Protein AF-A0A7J7JFK7-F1 (afdb_monomer)

Radius of gyration: 20.48 Å; Cα contacts (8 Å, |Δi|>4): 237; chains: 1; bounding box: 55×41×54 Å

Foldseek 3Di:
DQDLADPVLVVCCVVQLLVQLVVLLVVQDDDPCPVVDDDDDPPDDPADPLNVVLVVVLVVLLVCLLVVQLVCQQQPDPPHPNDDPVCLVPLVCCVPCVPNQPPHDSCRSLAQASSLLSSLLNSLLSLLVSLLVSDDQDACVVVPSVSRVSSVVSSVVSVVVSVVLAPPPVNCVVRVHHHDDPVSVVSSCLSRVCSSLSSNVSSVCCCCPVVVHPDPCPVVSVVVVVVSVVCCVVPPD

Secondary structure (DSSP, 8-state):
---S--HHHHHHIIIIITHHHHHHHTTPPPPTTGGGSPPPPTTS-SS-HHHHHHHHHHHHHHHHHHHHHHHHHHHT-TTS----HHHHHTGGGTTT-TTTTTT--GGGGG-HHHHHHHHHHHHHHHHHHHHHTT-SSS-TTTS-GGG-HHHHHHHHHHHHHHHHHHH-HHHHHHHT--PPPHHHHHHHHHHHTHHHHHHHHHHHHIIIIIS----TTHHHHHHHHHHHHHHHHHS--

Sequence (237 aa):
MPEALIPVQLLWVNLVTDGLPATALSFNPPDLDIMDKQPRDPKEGLITGWLFFRYMAIGIYVGAATVGAAAWWFMSAPDGPHLNYYQLTHHMQCLGEPENFAGVSCEVFQAPEPMTMALSVLVVIEMLNALNSLSENQSLLSMPPWVNPWLVGAVALSMALHFMILHVPFLSTVFQITPLTLEHWVAVLKISLPVIILDESLKFIARNYTEGRNSSGGAAVVAMWAVYIGLLYYFPL

Mean predicted aligned error: 5.97 Å

pLDDT: mean 88.91, std 7.45, range [57.12, 97.38]

Nearest PDB structures (foldseek):
  5zmw-assembly1_A  TM=9.870E-01  e=5.062E-20  Oryctolagus cuniculus
  5zmv-assembly1_A  TM=9.710E-01  e=6.352E-20  Oryctolagus cuniculus
  8owl-assembly1_A  TM=9.647E-01  e=3.409E-19  Oryctolagus cuniculus
  5ncq-assembly1_A  TM=9.793E-01  e=1.596E-18  Oryctolagus cuniculus
  4nab-assembly1_A  TM=9.659E-01  e=1.829E-18  Oryctolagus cuniculus

Solvent-accessible surface area (backbone atoms only — not comparable to full-atom values): 13330 Å² total; per-residue (Å²): 96,67,81,36,74,54,72,71,50,53,52,45,40,64,59,52,45,48,36,41,32,58,59,26,56,76,66,52,76,80,64,94,61,57,87,80,51,77,84,82,60,92,84,60,64,95,68,46,78,67,56,49,52,53,54,49,55,52,48,53,48,52,55,50,44,20,49,46,40,19,50,39,35,43,40,65,34,92,91,36,83,53,46,52,72,68,52,48,57,48,51,91,42,44,89,80,41,59,79,80,39,67,94,60,67,72,68,64,74,73,47,33,56,31,29,32,39,10,50,50,24,48,53,52,32,51,51,50,46,51,58,54,64,73,36,86,67,61,47,61,88,81,56,48,69,76,79,29,58,56,33,49,51,25,42,53,47,31,51,52,50,53,53,46,40,38,70,37,69,74,44,11,63,75,60,51,35,48,68,78,52,72,70,57,48,52,38,35,48,64,65,25,54,53,56,56,57,52,50,49,45,50,29,50,48,43,42,40,72,73,66,66,42,90,67,88,54,62,64,58,50,53,48,53,53,50,52,52,53,48,50,44,71,80,49,69,117

Organism: Bugula neritina (NCBI:txid10212)

InterPro domains:
  IPR006068 Cation-transporting P-type ATPase, C-terminal [PF00689] (2-205)
  IPR023298 P-type ATPase, transmembrane domain superfamily [SSF81665] (2-210)

Structure (mmCIF, N/CA/C/O backbone):
data_AF-A0A7J7JFK7-F1
#
_entry.id   AF-A0A7J7JFK7-F1
#
loop_
_atom_site.group_PDB
_atom_site.id
_atom_site.type_symbol
_atom_site.label_atom_id
_atom_site.label_alt_id
_atom_site.label_comp_id
_atom_site.label_asym_id
_atom_site.label_entity_id
_atom_site.label_seq_id
_atom_site.pdbx_PDB_ins_code
_atom_site.Cartn_x
_atom_site.Cartn_y
_atom_site.Cartn_z
_atom_site.occupancy
_atom_site.B_iso_or_equiv
_atom_site.auth_seq_id
_atom_site.auth_comp_id
_atom_site.auth_asym_id
_atom_site.auth_atom_id
_atom_site.pdbx_PDB_model_num
ATOM 1 N N . MET A 1 1 ? 17.911 5.776 -5.446 1.00 83.44 1 MET A N 1
ATOM 2 C CA . MET A 1 1 ? 17.144 4.787 -6.231 1.00 83.44 1 MET A CA 1
ATOM 3 C C . MET A 1 1 ? 16.257 5.553 -7.196 1.00 83.44 1 MET A C 1
ATOM 5 O O . MET A 1 1 ? 15.948 6.696 -6.861 1.00 83.44 1 MET A O 1
ATOM 9 N N . PRO A 1 2 ? 15.905 4.977 -8.357 1.00 88.44 2 PRO A N 1
ATOM 10 C CA . PRO A 1 2 ? 14.922 5.566 -9.263 1.00 88.44 2 PRO A CA 1
ATOM 11 C C . PRO A 1 2 ? 13.623 5.908 -8.526 1.00 88.44 2 PRO A C 1
ATOM 13 O O . PRO A 1 2 ? 13.295 5.277 -7.516 1.00 88.44 2 PRO A O 1
ATOM 16 N N . GLU A 1 3 ? 12.914 6.927 -9.001 1.00 89.56 3 GLU A N 1
ATOM 17 C CA . GLU A 1 3 ? 11.656 7.367 -8.397 1.00 89.56 3 GLU A CA 1
ATOM 18 C C . GLU A 1 3 ? 10.623 6.233 -8.448 1.00 89.56 3 GLU A C 1
ATOM 20 O O . GLU A 1 3 ? 10.335 5.688 -9.509 1.00 89.56 3 GLU A O 1
ATOM 25 N N . ALA A 1 4 ? 10.080 5.853 -7.288 1.00 89.75 4 ALA A N 1
ATOM 26 C CA . ALA A 1 4 ? 9.102 4.769 -7.208 1.00 89.75 4 ALA A CA 1
ATOM 27 C C . ALA A 1 4 ? 7.683 5.233 -7.571 1.00 89.75 4 ALA A C 1
ATOM 29 O O . ALA A 1 4 ? 6.886 4.441 -8.056 1.00 89.75 4 ALA A O 1
ATOM 30 N N . LEU A 1 5 ? 7.352 6.501 -7.313 1.00 92.25 5 LEU A N 1
ATOM 31 C CA . LEU A 1 5 ? 6.022 7.069 -7.528 1.00 92.25 5 LEU A CA 1
ATOM 32 C C . LEU A 1 5 ? 6.154 8.500 -8.039 1.00 92.25 5 LEU A C 1
ATOM 34 O O . LEU A 1 5 ? 6.894 9.295 -7.458 1.00 92.25 5 LEU A O 1
ATOM 38 N N . ILE A 1 6 ? 5.388 8.844 -9.073 1.00 93.75 6 ILE A N 1
ATOM 39 C CA . ILE A 1 6 ? 5.334 10.216 -9.597 1.00 93.75 6 ILE A CA 1
ATOM 40 C C . ILE A 1 6 ? 4.183 11.015 -8.957 1.00 93.75 6 ILE A C 1
ATOM 42 O O . ILE A 1 6 ? 3.171 10.436 -8.546 1.00 93.75 6 ILE A O 1
ATOM 46 N N . PRO A 1 7 ? 4.255 12.361 -8.921 1.00 95.19 7 PRO A N 1
ATOM 47 C CA . PRO A 1 7 ? 3.230 13.192 -8.280 1.00 95.19 7 PRO A CA 1
ATOM 48 C C . PRO A 1 7 ? 1.806 12.977 -8.811 1.00 95.19 7 PRO A C 1
ATOM 50 O O . PRO A 1 7 ? 0.844 13.031 -8.048 1.00 95.19 7 PRO A O 1
ATOM 53 N N . VAL A 1 8 ? 1.660 12.705 -10.112 1.00 93.94 8 VAL A N 1
ATOM 54 C CA . VAL A 1 8 ? 0.352 12.472 -10.750 1.00 93.94 8 VAL A CA 1
ATOM 55 C C . VAL A 1 8 ? -0.311 11.200 -10.210 1.00 93.94 8 VAL A C 1
ATOM 57 O O . VAL A 1 8 ? -1.517 11.195 -9.968 1.00 93.94 8 VAL A O 1
ATOM 60 N N . GLN A 1 9 ? 0.472 10.148 -9.95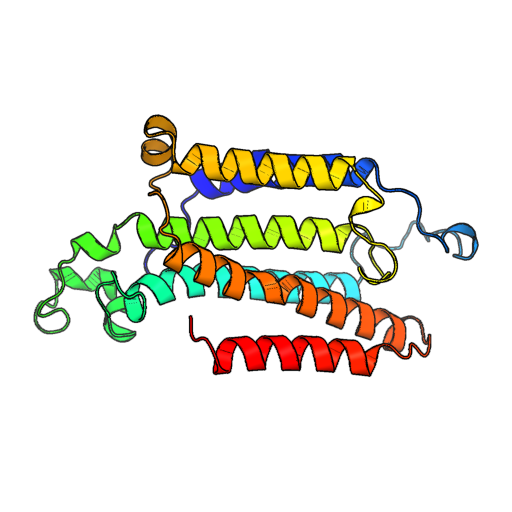5 1.00 94.44 9 GLN A N 1
ATOM 61 C CA . GLN A 1 9 ? -0.021 8.905 -9.358 1.00 94.44 9 GLN A CA 1
ATOM 62 C C . GLN A 1 9 ? -0.485 9.140 -7.913 1.00 94.44 9 GLN A C 1
ATOM 64 O O . GLN A 1 9 ? -1.586 8.736 -7.549 1.00 94.44 9 GLN A O 1
ATOM 69 N N . LEU A 1 10 ? 0.304 9.862 -7.110 1.00 94.62 10 LEU A N 1
ATOM 70 C CA . LEU A 1 10 ? -0.053 10.191 -5.724 1.00 94.62 10 LEU A CA 1
ATOM 71 C C . LEU A 1 10 ? -1.310 11.064 -5.624 1.00 94.62 10 LEU A C 1
ATOM 73 O O . LEU A 1 10 ? -2.124 10.873 -4.723 1.00 94.62 10 LEU A O 1
ATOM 77 N N . LEU A 1 11 ? -1.491 12.013 -6.547 1.00 95.12 11 LEU A N 1
ATOM 78 C CA . LEU A 1 11 ? -2.700 12.837 -6.599 1.00 95.12 11 LEU A CA 1
ATOM 79 C C . LEU A 1 11 ? -3.940 11.975 -6.849 1.00 95.12 11 LEU A C 1
ATOM 81 O O . LEU A 1 11 ? -4.960 12.168 -6.191 1.00 95.12 11 LEU A O 1
ATOM 85 N N . TRP A 1 12 ? -3.846 11.014 -7.769 1.00 95.06 12 TRP A N 1
ATOM 86 C CA . TRP A 1 12 ? -4.938 10.086 -8.047 1.00 95.06 12 TRP A CA 1
ATOM 87 C C . TRP A 1 12 ? -5.263 9.189 -6.851 1.00 95.06 12 TRP A C 1
ATOM 89 O O . TRP A 1 12 ? -6.436 9.046 -6.511 1.00 95.06 12 TRP A O 1
ATOM 99 N N . VAL A 1 13 ? -4.241 8.639 -6.185 1.00 94.81 13 VAL A N 1
ATOM 100 C CA . VAL A 1 13 ? -4.424 7.792 -4.996 1.00 94.81 13 VAL A CA 1
ATOM 101 C C . VAL A 1 13 ? -5.155 8.559 -3.895 1.00 94.81 13 VAL A C 1
ATOM 103 O O . VAL A 1 13 ? -6.236 8.147 -3.484 1.00 94.81 13 VAL A O 1
ATOM 106 N N . ASN A 1 14 ? -4.643 9.730 -3.513 1.00 95.12 14 ASN A N 1
ATOM 107 C CA . ASN A 1 14 ? -5.212 10.519 -2.419 1.00 95.12 14 ASN A CA 1
ATOM 108 C C . ASN A 1 14 ? -6.620 11.059 -2.724 1.00 95.12 14 ASN A C 1
ATOM 110 O O . ASN A 1 14 ? -7.427 11.235 -1.814 1.00 95.12 14 ASN A O 1
ATOM 114 N N . LEU A 1 15 ? -6.913 11.382 -3.990 1.00 93.81 15 LEU A N 1
ATOM 115 C CA . LEU A 1 15 ? -8.192 11.989 -4.365 1.00 93.81 15 LEU A CA 1
ATOM 116 C C . LEU A 1 15 ? -9.276 10.948 -4.650 1.00 93.81 15 LEU A C 1
ATOM 118 O O . LEU A 1 15 ? -10.421 11.122 -4.238 1.00 93.81 15 LEU A O 1
ATOM 122 N N . VAL A 1 16 ? -8.935 9.903 -5.403 1.00 93.94 16 VAL A N 1
ATOM 123 C CA . VAL A 1 16 ? -9.910 8.955 -5.950 1.00 93.94 16 VAL A CA 1
ATOM 124 C C . VAL A 1 16 ? -9.854 7.646 -5.185 1.00 93.94 16 VAL A C 1
ATOM 126 O O . VAL A 1 16 ? -10.860 7.241 -4.602 1.00 93.94 16 VAL A O 1
ATOM 129 N N . THR A 1 17 ? -8.691 6.995 -5.169 1.00 93.69 17 THR A N 1
ATOM 130 C CA . THR A 1 17 ? -8.561 5.645 -4.614 1.00 93.69 17 THR A CA 1
ATOM 131 C C . THR A 1 17 ? -8.875 5.613 -3.121 1.00 93.69 17 THR A C 1
ATOM 133 O O . THR A 1 17 ? -9.678 4.778 -2.708 1.00 93.69 17 THR A O 1
ATOM 136 N N . ASP A 1 18 ? -8.332 6.553 -2.345 1.00 94.31 18 ASP A N 1
ATOM 137 C CA . ASP A 1 18 ? -8.522 6.634 -0.889 1.00 94.31 18 ASP A CA 1
ATOM 138 C C . ASP A 1 18 ? -9.751 7.463 -0.508 1.00 94.31 18 ASP A C 1
ATOM 140 O O . ASP A 1 18 ? -10.371 7.241 0.536 1.00 94.31 18 ASP A O 1
ATOM 144 N N . GLY A 1 19 ? -10.164 8.382 -1.387 1.00 94.75 19 GLY A N 1
ATOM 145 C CA . GLY A 1 19 ? -11.360 9.197 -1.193 1.00 94.75 19 GLY A CA 1
ATOM 146 C C . GLY A 1 19 ? -12.626 8.346 -1.063 1.00 94.75 19 GLY A C 1
ATOM 147 O O . GLY A 1 19 ? -13.459 8.596 -0.188 1.00 94.75 19 GLY A O 1
ATOM 148 N N . LEU A 1 20 ? -12.761 7.296 -1.881 1.00 94.88 20 LEU A N 1
ATOM 149 C CA . LEU A 1 20 ? -13.934 6.419 -1.844 1.00 94.88 20 LEU A CA 1
ATOM 150 C C . LEU A 1 20 ? -14.045 5.652 -0.506 1.00 94.88 20 LEU A C 1
ATOM 152 O O . LEU A 1 20 ? -15.070 5.820 0.163 1.00 94.88 20 LEU A O 1
ATOM 156 N N . PRO A 1 21 ? -13.041 4.886 -0.029 1.00 93.62 21 PRO A N 1
ATOM 157 C CA . PRO A 1 21 ? -13.111 4.246 1.284 1.00 93.62 21 PRO A CA 1
ATOM 158 C C . PRO A 1 21 ? -13.250 5.243 2.437 1.00 93.62 21 PRO A C 1
ATOM 160 O O . PRO A 1 21 ? -14.024 4.984 3.356 1.00 93.62 21 PRO A O 1
ATOM 163 N N . ALA A 1 22 ? -12.587 6.405 2.380 1.00 94.38 22 ALA A N 1
ATOM 164 C CA . ALA A 1 22 ? -12.706 7.429 3.419 1.00 94.38 22 ALA A CA 1
ATOM 165 C C . ALA A 1 22 ? -14.149 7.937 3.572 1.00 94.38 22 ALA A C 1
ATOM 167 O O . ALA A 1 22 ? -14.655 8.064 4.689 1.00 94.38 22 ALA A O 1
ATOM 168 N N .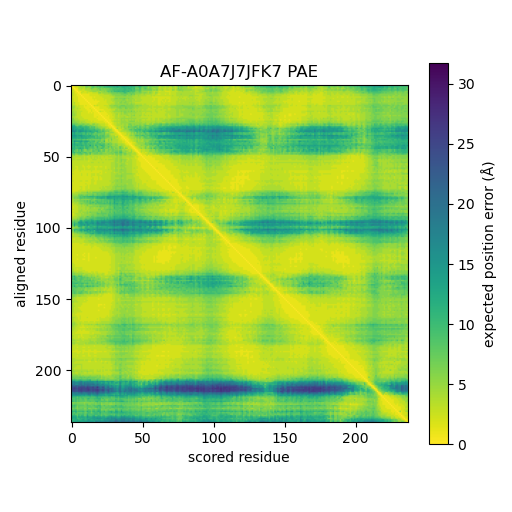 THR A 1 23 ? -14.853 8.165 2.459 1.00 94.81 23 THR A N 1
ATOM 169 C CA . THR A 1 23 ? -16.283 8.509 2.509 1.00 94.81 23 THR A CA 1
ATOM 170 C C . THR A 1 23 ? -17.136 7.350 3.014 1.00 94.81 23 THR A C 1
ATOM 172 O O . THR A 1 23 ? -18.078 7.574 3.770 1.00 94.81 23 THR A O 1
ATOM 175 N N . ALA A 1 24 ? -16.795 6.107 2.677 1.00 94.06 24 ALA A N 1
ATOM 176 C CA . ALA A 1 24 ? -17.528 4.935 3.139 1.00 94.06 24 ALA A CA 1
ATOM 177 C C . ALA A 1 24 ? -17.382 4.671 4.650 1.00 94.06 24 ALA A C 1
ATOM 179 O O . ALA A 1 24 ? -18.344 4.227 5.280 1.00 94.06 24 ALA A O 1
ATOM 180 N N . LEU A 1 25 ? -16.228 5.000 5.246 1.00 92.06 25 LEU A N 1
ATOM 181 C CA . LEU A 1 25 ? -15.994 4.918 6.695 1.00 92.06 25 LEU A CA 1
ATOM 182 C C . LEU A 1 25 ? -16.932 5.835 7.493 1.00 92.06 25 LEU A C 1
ATOM 184 O O . LEU A 1 25 ? -17.248 5.534 8.642 1.00 92.06 25 LEU A O 1
ATOM 188 N N . SER A 1 26 ? -17.451 6.906 6.882 1.00 91.56 26 SER A N 1
ATOM 189 C CA . SER A 1 26 ? -18.459 7.763 7.522 1.00 91.56 26 SER A CA 1
ATOM 190 C C . SER A 1 26 ? -19.796 7.049 7.784 1.00 91.56 26 SER A C 1
ATOM 192 O O . SER A 1 26 ? -20.577 7.504 8.617 1.00 91.56 26 SER A O 1
ATOM 194 N N . PHE A 1 27 ? -20.041 5.914 7.117 1.00 92.31 27 PHE A N 1
ATOM 195 C CA . PHE A 1 27 ? -21.223 5.066 7.293 1.00 92.31 27 PHE A CA 1
ATOM 196 C C . PHE A 1 27 ? -20.957 3.839 8.184 1.00 92.31 27 PHE A C 1
ATOM 198 O O . PHE A 1 27 ? -21.753 2.897 8.185 1.00 92.31 27 PHE A O 1
ATOM 205 N N . ASN A 1 28 ? -19.846 3.820 8.931 1.00 88.62 28 ASN A N 1
ATOM 206 C CA . ASN A 1 28 ? -19.555 2.743 9.874 1.00 88.62 28 ASN A CA 1
ATOM 207 C C . ASN A 1 28 ? -20.611 2.686 10.991 1.00 88.62 28 ASN A C 1
ATOM 209 O O . ASN A 1 28 ? -21.022 3.729 11.511 1.00 88.62 28 ASN A O 1
ATOM 213 N N . PRO A 1 29 ? -21.039 1.479 11.402 1.00 86.12 29 PRO A N 1
ATOM 214 C CA . PRO A 1 29 ? -21.868 1.340 12.587 1.00 86.12 29 PRO A CA 1
ATOM 215 C C . PRO A 1 29 ? -21.080 1.729 13.847 1.00 86.12 29 PRO A C 1
ATOM 217 O O . PRO A 1 29 ? -19.850 1.657 13.856 1.00 86.12 29 PRO A O 1
ATOM 220 N N . PRO A 1 30 ? -21.775 2.139 14.919 1.00 81.00 30 PRO A N 1
ATOM 221 C CA . PRO A 1 30 ? -21.128 2.472 16.179 1.00 81.00 30 PRO A CA 1
ATOM 222 C C . PRO A 1 30 ? -20.446 1.244 16.798 1.00 81.00 30 PRO A C 1
ATOM 224 O O . PRO A 1 30 ? -20.934 0.119 16.665 1.00 81.00 30 PRO A O 1
ATOM 227 N N . ASP A 1 31 ? -19.351 1.475 17.525 1.00 76.12 31 ASP A N 1
ATOM 228 C CA . ASP A 1 31 ? -18.681 0.429 18.299 1.00 76.12 31 ASP A CA 1
ATOM 229 C C . ASP A 1 31 ? -19.638 -0.191 19.335 1.00 76.12 31 ASP A C 1
ATOM 231 O O . ASP A 1 31 ? -20.422 0.503 19.988 1.00 76.12 31 ASP A O 1
ATOM 235 N N . LEU A 1 32 ? -19.529 -1.508 19.531 1.00 73.56 32 LEU A N 1
ATOM 236 C CA . LEU A 1 32 ? -20.390 -2.281 20.440 1.00 73.56 32 LEU A CA 1
ATOM 237 C C . LEU A 1 32 ? -20.325 -1.806 21.901 1.00 73.56 32 LEU A C 1
ATOM 239 O O . LEU A 1 32 ? -21.290 -1.969 22.640 1.00 73.56 32 LEU A O 1
ATOM 243 N N . ASP A 1 33 ? -19.193 -1.238 22.314 1.00 76.12 33 ASP A N 1
ATOM 244 C CA . ASP A 1 33 ? -18.908 -0.800 23.682 1.00 76.12 33 ASP A CA 1
ATOM 245 C C . ASP A 1 33 ? -18.958 0.728 23.845 1.00 76.12 33 ASP A C 1
ATOM 247 O O . ASP A 1 33 ? -18.449 1.269 24.826 1.00 76.12 33 ASP A O 1
ATOM 251 N N . ILE A 1 34 ? -19.573 1.451 22.898 1.00 79.50 34 ILE A N 1
ATOM 252 C CA . ILE A 1 34 ? -19.582 2.921 22.915 1.00 79.50 34 ILE A CA 1
ATOM 253 C C . ILE A 1 34 ? -20.325 3.503 24.124 1.00 79.50 34 ILE A C 1
ATOM 255 O O . ILE A 1 34 ? -19.916 4.531 24.657 1.00 79.50 34 ILE A O 1
ATOM 259 N N . MET A 1 35 ? -21.388 2.834 24.583 1.00 85.12 35 MET A N 1
ATOM 260 C CA . MET A 1 35 ? -22.211 3.293 25.710 1.00 85.12 35 MET A CA 1
ATOM 261 C C . MET A 1 35 ? -21.576 3.012 27.078 1.00 85.12 35 MET A C 1
ATOM 263 O O . MET A 1 35 ? -21.980 3.622 28.065 1.00 85.12 35 MET A O 1
ATOM 267 N N . ASP A 1 36 ? -20.580 2.123 27.135 1.00 82.44 36 ASP A N 1
ATOM 268 C CA . ASP A 1 36 ? -19.843 1.792 28.361 1.00 82.44 36 ASP A CA 1
ATOM 269 C C . ASP A 1 36 ? -18.630 2.718 28.574 1.00 82.44 36 ASP A C 1
ATOM 271 O O . ASP A 1 36 ? -18.024 2.734 29.650 1.00 82.44 36 ASP A O 1
ATOM 275 N N . LYS A 1 37 ? -18.262 3.503 27.552 1.00 77.62 37 LYS A N 1
ATOM 276 C CA . LYS A 1 37 ? -17.149 4.457 27.592 1.00 77.62 37 LYS A CA 1
ATOM 277 C C . LYS A 1 37 ? -17.596 5.782 28.211 1.00 77.62 37 LYS A C 1
ATOM 279 O O . LYS A 1 37 ? -18.708 6.260 27.995 1.00 77.62 37 LYS A O 1
ATOM 284 N N . GLN A 1 38 ? -16.708 6.403 28.985 1.00 85.38 38 GLN A N 1
ATOM 285 C CA . GLN A 1 38 ? -16.958 7.738 29.531 1.00 85.38 38 GLN A CA 1
ATOM 286 C C . GLN A 1 38 ? -16.984 8.790 28.404 1.00 85.38 38 GLN A C 1
ATOM 288 O O . GLN A 1 38 ? -16.305 8.608 27.391 1.00 85.38 38 GLN A O 1
ATOM 293 N N . PRO A 1 39 ? -17.735 9.899 28.562 1.00 86.69 39 PRO A N 1
ATOM 294 C CA . PRO A 1 39 ? -17.722 10.995 27.597 1.00 86.69 39 PRO A CA 1
ATOM 295 C C . PRO A 1 39 ? -16.299 11.506 27.334 1.00 86.69 39 PRO A C 1
ATOM 297 O O . PRO A 1 39 ? -15.541 11.737 28.276 1.00 86.69 39 PRO A O 1
ATOM 300 N N . ARG A 1 40 ? -15.954 11.705 26.056 1.00 85.25 40 ARG A N 1
ATOM 301 C CA . ARG A 1 40 ? -14.635 12.193 25.623 1.00 85.25 40 ARG A CA 1
ATOM 302 C C . ARG A 1 40 ? -14.327 13.574 26.218 1.00 85.25 40 ARG A C 1
ATOM 304 O O . ARG A 1 40 ? -15.171 14.468 26.159 1.00 85.25 40 ARG A O 1
ATOM 311 N N . ASP A 1 41 ? -13.110 13.769 26.730 1.00 89.00 41 ASP A N 1
ATOM 312 C CA . ASP A 1 41 ? -12.647 15.079 27.207 1.00 89.00 41 ASP A CA 1
ATOM 313 C C . ASP A 1 41 ? -12.416 16.023 26.003 1.00 89.00 41 ASP A C 1
ATOM 315 O O . ASP A 1 41 ? -11.653 15.674 25.098 1.00 89.00 41 ASP A O 1
ATOM 319 N N . PRO A 1 42 ? -13.012 17.233 25.961 1.00 88.56 42 PRO A N 1
ATOM 320 C CA . PRO A 1 42 ? -12.772 18.209 24.893 1.00 88.56 42 PRO A CA 1
ATOM 321 C C . PRO A 1 42 ? -11.303 18.627 24.712 1.00 88.56 42 PRO A C 1
ATOM 323 O O . PRO A 1 42 ? -10.953 19.183 23.672 1.00 88.56 42 PRO A O 1
ATOM 326 N N . LYS A 1 43 ? -10.449 18.414 25.721 1.00 89.62 43 LYS A N 1
ATOM 327 C CA . LYS A 1 43 ? -9.007 18.702 25.671 1.00 89.62 43 LYS A CA 1
ATOM 328 C C . LYS A 1 43 ? -8.181 17.545 25.112 1.00 89.62 43 LYS A C 1
ATOM 330 O O . LYS A 1 43 ? -6.989 17.727 24.864 1.00 89.62 43 LYS A O 1
ATOM 335 N N . GLU A 1 44 ? -8.777 16.370 24.926 1.00 85.06 44 GLU A N 1
ATOM 336 C CA . GLU A 1 44 ? -8.096 15.221 24.345 1.00 85.06 44 GLU A CA 1
ATOM 337 C C . GLU A 1 44 ? -7.896 15.432 22.838 1.00 85.06 44 GLU A C 1
ATOM 339 O O . GLU A 1 44 ? -8.853 15.542 22.067 1.00 85.06 44 GLU A O 1
ATOM 344 N N . GLY A 1 45 ? -6.633 15.479 22.407 1.00 86.94 45 GLY A N 1
ATOM 345 C CA . GLY A 1 45 ? -6.284 15.602 20.993 1.00 86.94 45 GLY A CA 1
ATOM 346 C C . GLY A 1 45 ? -6.845 14.454 20.148 1.00 86.94 45 GLY A C 1
ATOM 347 O O . GLY A 1 45 ? -7.120 13.365 20.645 1.00 86.94 45 GLY A O 1
ATOM 348 N N . LEU A 1 46 ? -7.001 14.683 18.841 1.00 83.88 46 LEU A N 1
ATOM 349 C CA . LEU A 1 46 ? -7.447 13.638 17.908 1.00 83.88 46 LEU A CA 1
ATOM 350 C C . LEU A 1 46 ? -6.439 12.486 17.803 1.00 83.88 46 LEU A C 1
ATOM 352 O O . LEU A 1 46 ? -6.844 11.343 17.629 1.00 83.88 46 LEU A O 1
ATOM 356 N N . ILE A 1 47 ? -5.144 12.791 17.929 1.00 85.62 47 ILE A N 1
ATOM 357 C CA . ILE A 1 47 ? -4.056 11.816 17.857 1.00 85.62 47 ILE A CA 1
ATOM 358 C C . ILE A 1 47 ? -3.421 11.684 19.243 1.00 85.62 47 ILE A C 1
ATOM 360 O O . ILE A 1 47 ? -2.711 12.581 19.698 1.00 85.62 47 ILE A O 1
ATOM 364 N N . THR A 1 48 ? -3.678 10.560 19.913 1.00 85.75 48 THR A N 1
ATOM 365 C CA . THR A 1 48 ? -3.008 10.198 21.171 1.00 85.75 48 THR A CA 1
ATOM 366 C C . THR A 1 48 ? -1.586 9.697 20.897 1.00 85.75 48 THR A C 1
ATOM 368 O O . THR A 1 48 ? -1.258 9.301 19.778 1.00 85.75 48 THR A O 1
ATOM 371 N N . GLY A 1 49 ? -0.712 9.682 21.911 1.00 87.75 49 GLY A N 1
ATOM 372 C CA . GLY A 1 49 ? 0.679 9.231 21.737 1.00 87.75 49 GLY A CA 1
ATOM 373 C C . GLY A 1 49 ? 0.794 7.798 21.197 1.00 87.75 49 GLY A C 1
ATOM 374 O O . GLY A 1 49 ? 1.653 7.517 20.363 1.00 87.75 49 GLY A O 1
ATOM 375 N N . TRP A 1 50 ? -0.115 6.909 21.613 1.00 87.44 50 TRP A N 1
ATOM 376 C CA . TRP A 1 50 ? -0.189 5.544 21.089 1.00 87.44 50 TRP A CA 1
ATOM 377 C C . TRP A 1 50 ? -0.685 5.505 19.638 1.00 87.44 50 TRP A C 1
ATOM 379 O O . TRP A 1 50 ? -0.077 4.838 18.799 1.00 87.44 50 TRP A O 1
ATOM 389 N N . LEU A 1 51 ? -1.741 6.262 19.318 1.00 88.12 51 LEU A N 1
ATOM 390 C CA . LEU A 1 51 ? -2.278 6.335 17.959 1.00 88.12 51 LEU A CA 1
ATOM 391 C C . LEU A 1 51 ? -1.248 6.909 16.969 1.00 88.12 51 LEU A C 1
ATOM 393 O O . LEU A 1 51 ? -1.119 6.410 15.853 1.00 88.12 51 LEU A O 1
ATOM 397 N N . PHE A 1 52 ? -0.450 7.893 17.398 1.00 91.81 52 PHE A N 1
ATOM 398 C CA . PHE A 1 52 ? 0.668 8.422 16.615 1.00 91.81 52 PHE A CA 1
ATOM 399 C C . PHE A 1 52 ? 1.708 7.342 16.295 1.00 91.81 52 PHE A C 1
ATOM 401 O O . PHE A 1 52 ? 2.098 7.186 15.140 1.00 91.81 52 PHE A O 1
ATOM 408 N N . PHE A 1 53 ? 2.140 6.572 17.300 1.00 93.19 53 PHE A N 1
ATOM 409 C CA . PHE A 1 53 ? 3.095 5.480 17.096 1.00 93.19 53 PHE A CA 1
ATOM 410 C C . PHE A 1 53 ? 2.547 4.415 16.138 1.00 93.19 53 PHE A C 1
ATOM 412 O O . PHE A 1 53 ? 3.267 3.955 15.253 1.00 93.19 53 PHE A O 1
ATOM 419 N N . ARG A 1 54 ? 1.263 4.064 16.273 1.00 92.19 54 ARG A N 1
ATOM 420 C CA . ARG A 1 54 ? 0.594 3.104 15.390 1.00 92.19 54 ARG A CA 1
ATOM 421 C C . ARG A 1 54 ? 0.632 3.553 13.928 1.00 92.19 54 ARG A C 1
ATOM 423 O O . ARG A 1 54 ? 1.101 2.796 13.081 1.00 92.19 54 ARG A O 1
ATOM 430 N N . TYR A 1 55 ? 0.209 4.782 13.630 1.00 91.88 55 TYR A N 1
ATOM 431 C CA . TYR A 1 55 ? 0.236 5.290 12.255 1.00 91.88 55 TYR A CA 1
ATOM 432 C C . TYR A 1 55 ? 1.655 5.519 11.728 1.00 91.88 55 TYR A C 1
ATOM 434 O O . TYR A 1 55 ? 1.897 5.309 10.543 1.00 91.88 55 TYR A O 1
ATOM 442 N N . MET A 1 56 ? 2.614 5.863 12.592 1.00 95.31 56 MET A N 1
ATOM 443 C CA . MET A 1 56 ? 4.027 5.927 12.213 1.00 95.31 56 MET A CA 1
ATOM 444 C C . MET A 1 56 ? 4.553 4.553 11.773 1.00 95.31 56 MET A C 1
ATOM 446 O O . MET A 1 56 ? 5.204 4.449 10.737 1.00 95.31 56 MET A O 1
ATOM 450 N N . ALA A 1 57 ? 4.251 3.488 12.523 1.00 94.50 57 ALA A N 1
ATOM 451 C CA . ALA A 1 57 ? 4.678 2.130 12.184 1.00 94.50 57 ALA A CA 1
ATOM 452 C C . ALA A 1 57 ? 4.078 1.652 10.850 1.00 94.50 57 ALA A C 1
ATOM 454 O O . ALA A 1 57 ? 4.800 1.106 10.014 1.00 94.50 57 ALA A O 1
ATOM 455 N N . ILE A 1 58 ? 2.785 1.909 10.625 1.00 94.12 58 ILE A N 1
ATOM 456 C CA . ILE A 1 58 ? 2.107 1.590 9.360 1.00 94.12 58 ILE A CA 1
ATOM 457 C C . ILE A 1 58 ? 2.701 2.416 8.212 1.00 94.12 58 ILE A C 1
ATOM 459 O O . ILE A 1 58 ? 3.034 1.855 7.175 1.00 94.12 58 ILE A O 1
ATOM 463 N N . GLY A 1 59 ? 2.921 3.719 8.403 1.00 95.12 59 GLY A N 1
ATOM 464 C CA . GLY A 1 59 ? 3.508 4.591 7.381 1.00 95.12 59 GLY A CA 1
ATOM 465 C C . GLY A 1 59 ? 4.932 4.187 6.983 1.00 95.12 59 GLY A C 1
ATOM 466 O O . GLY A 1 59 ? 5.253 4.150 5.796 1.00 95.12 59 GLY A O 1
ATOM 467 N N . ILE A 1 60 ? 5.775 3.811 7.953 1.00 96.75 60 ILE A N 1
ATOM 468 C CA . ILE A 1 60 ? 7.115 3.262 7.681 1.00 96.75 60 ILE A CA 1
ATOM 469 C C . ILE A 1 60 ? 7.004 1.971 6.865 1.00 96.75 60 ILE A C 1
ATOM 471 O O . ILE A 1 60 ? 7.761 1.785 5.912 1.00 96.75 60 ILE A O 1
ATOM 475 N N . TYR A 1 61 ? 6.051 1.099 7.208 1.00 96.88 61 TYR A N 1
ATOM 476 C CA . TYR A 1 61 ? 5.796 -0.123 6.454 1.00 96.88 61 TYR A CA 1
ATOM 477 C C . TYR A 1 61 ? 5.378 0.171 5.010 1.00 96.88 61 TYR A C 1
ATOM 479 O O . TYR A 1 61 ? 5.973 -0.388 4.095 1.00 96.88 61 TYR A O 1
ATOM 487 N N . VAL A 1 62 ? 4.426 1.083 4.786 1.00 96.31 62 VAL A N 1
ATOM 488 C CA . VAL A 1 62 ? 3.975 1.477 3.438 1.00 96.31 62 VAL A CA 1
ATOM 489 C C . VAL A 1 62 ? 5.138 2.043 2.616 1.00 96.31 62 VAL A C 1
ATOM 491 O O . VAL A 1 62 ? 5.357 1.634 1.474 1.00 96.31 62 VAL A O 1
ATOM 494 N N . GLY A 1 63 ? 5.943 2.934 3.203 1.00 95.75 63 GLY A N 1
ATOM 495 C CA . GLY A 1 63 ? 7.119 3.504 2.540 1.00 95.75 63 GLY A CA 1
ATOM 496 C C . GLY A 1 63 ? 8.165 2.446 2.171 1.00 95.75 63 GLY A C 1
ATOM 497 O O . GLY A 1 63 ? 8.675 2.433 1.053 1.00 95.75 63 GLY A O 1
ATOM 498 N N . ALA A 1 64 ? 8.454 1.513 3.080 1.00 96.44 64 ALA A N 1
ATOM 499 C CA . ALA A 1 64 ? 9.381 0.416 2.812 1.00 96.44 64 ALA A CA 1
ATOM 500 C C . ALA A 1 64 ? 8.828 -0.580 1.780 1.00 96.44 64 ALA A C 1
ATOM 502 O O . ALA A 1 64 ? 9.575 -1.047 0.925 1.00 96.44 64 ALA A O 1
ATOM 503 N N . ALA A 1 65 ? 7.531 -0.888 1.831 1.00 96.31 65 ALA A N 1
ATOM 504 C CA . ALA A 1 65 ? 6.868 -1.826 0.932 1.00 96.31 65 ALA A CA 1
ATOM 505 C C . ALA A 1 65 ? 6.815 -1.301 -0.509 1.00 96.31 65 ALA A C 1
ATOM 507 O O . ALA A 1 65 ? 7.116 -2.041 -1.441 1.00 96.31 65 ALA A O 1
ATOM 508 N N . THR A 1 66 ? 6.493 -0.021 -0.700 1.00 96.06 66 THR A N 1
ATOM 509 C CA . THR A 1 66 ? 6.430 0.618 -2.027 1.00 96.06 66 THR A CA 1
ATOM 510 C C . THR A 1 66 ? 7.805 0.697 -2.692 1.00 96.06 66 THR A C 1
ATOM 512 O O . THR A 1 66 ? 7.973 0.231 -3.820 1.00 96.06 66 THR A O 1
ATOM 515 N N . VAL A 1 67 ? 8.819 1.203 -1.980 1.00 95.31 67 VAL A N 1
ATOM 516 C CA . VAL A 1 67 ? 10.205 1.247 -2.480 1.00 95.31 67 VAL A CA 1
ATOM 517 C C . VAL A 1 67 ? 10.767 -0.164 -2.663 1.00 95.31 67 VAL A C 1
ATOM 519 O O . VAL A 1 67 ? 11.443 -0.439 -3.652 1.00 95.31 67 VAL A O 1
ATOM 522 N N . GLY A 1 68 ? 10.462 -1.074 -1.736 1.00 94.69 68 GLY A N 1
ATOM 523 C CA . GLY A 1 68 ? 10.874 -2.473 -1.790 1.00 94.69 68 GLY A CA 1
ATOM 524 C C . GLY A 1 68 ? 10.288 -3.220 -2.986 1.00 94.69 68 GLY A C 1
ATOM 525 O O . GLY A 1 68 ? 11.006 -3.987 -3.616 1.00 94.69 68 GLY A O 1
ATOM 526 N N . ALA A 1 69 ? 9.031 -2.963 -3.351 1.00 95.38 69 ALA A N 1
ATOM 527 C CA . ALA A 1 69 ? 8.395 -3.563 -4.522 1.00 95.38 69 ALA A CA 1
ATOM 528 C C . ALA A 1 69 ? 9.019 -3.080 -5.839 1.00 95.38 69 ALA A C 1
ATOM 530 O O . ALA A 1 69 ? 9.289 -3.892 -6.724 1.00 95.38 69 ALA A O 1
ATOM 531 N N . ALA A 1 70 ? 9.319 -1.781 -5.948 1.00 94.69 70 ALA A N 1
ATOM 532 C CA . ALA A 1 70 ? 10.062 -1.245 -7.088 1.00 94.69 70 ALA A CA 1
ATOM 533 C C . ALA A 1 70 ? 11.480 -1.841 -7.169 1.00 94.69 70 ALA A C 1
ATOM 535 O O . ALA A 1 70 ? 11.917 -2.272 -8.234 1.00 94.69 70 ALA A O 1
ATOM 536 N N . ALA A 1 71 ? 12.190 -1.920 -6.038 1.00 94.31 71 ALA A N 1
ATOM 537 C CA . ALA A 1 71 ? 13.526 -2.512 -5.976 1.00 94.31 71 ALA A CA 1
ATOM 538 C C . ALA A 1 71 ? 13.519 -4.016 -6.298 1.00 94.31 71 ALA A C 1
ATOM 540 O O . ALA A 1 71 ? 14.417 -4.498 -6.986 1.00 94.31 71 ALA A O 1
ATOM 541 N N . TRP A 1 72 ? 12.494 -4.750 -5.852 1.00 94.31 72 TRP A N 1
ATOM 542 C CA . TRP A 1 72 ? 12.318 -6.169 -6.161 1.00 94.31 72 TRP A CA 1
ATOM 543 C C . TRP A 1 72 ? 12.207 -6.399 -7.669 1.00 94.31 72 TRP A C 1
ATOM 545 O O . TRP A 1 72 ? 12.854 -7.312 -8.177 1.00 94.31 72 TRP A O 1
ATOM 555 N N . TRP A 1 73 ? 11.496 -5.531 -8.398 1.00 94.00 73 TRP A N 1
ATOM 556 C CA . TRP A 1 73 ? 11.423 -5.630 -9.857 1.00 94.00 73 TRP A CA 1
ATOM 557 C C . TRP A 1 73 ? 12.799 -5.486 -10.529 1.00 94.00 73 TRP A C 1
ATOM 559 O O . TRP A 1 73 ? 13.153 -6.268 -11.406 1.00 94.00 73 TRP A O 1
ATOM 569 N N . PHE A 1 74 ? 13.628 -4.545 -10.069 1.00 92.62 74 PHE A N 1
ATOM 570 C CA . PHE A 1 74 ? 14.972 -4.348 -10.624 1.00 92.62 74 PHE A CA 1
ATOM 571 C C . PHE A 1 74 ? 15.956 -5.484 -10.314 1.00 92.62 74 PHE A C 1
ATOM 573 O O . PHE A 1 74 ? 16.854 -5.746 -11.114 1.00 92.62 74 PHE A O 1
ATOM 580 N N . MET A 1 75 ? 15.841 -6.110 -9.142 1.00 91.31 75 MET A N 1
ATOM 581 C CA . MET A 1 75 ? 16.851 -7.047 -8.636 1.00 91.31 75 MET A CA 1
ATOM 582 C C . MET A 1 75 ? 16.462 -8.516 -8.830 1.00 91.31 75 MET A C 1
ATOM 584 O O . MET A 1 75 ? 17.308 -9.345 -9.164 1.00 91.31 75 MET A O 1
ATOM 588 N N . SER A 1 76 ? 15.190 -8.845 -8.621 1.00 90.88 76 SER A N 1
ATOM 589 C CA . SER A 1 76 ? 14.749 -10.226 -8.404 1.00 90.88 76 SER A CA 1
ATOM 590 C C . SER A 1 76 ? 13.593 -10.667 -9.295 1.00 90.88 76 SER A C 1
ATOM 592 O O . SER A 1 76 ? 13.331 -11.867 -9.338 1.00 90.88 76 SER A O 1
ATOM 594 N N . ALA A 1 77 ? 12.905 -9.758 -9.993 1.00 90.12 77 ALA A N 1
ATOM 595 C CA . ALA A 1 77 ? 11.805 -10.164 -10.864 1.00 90.12 77 ALA A CA 1
ATOM 596 C C . ALA A 1 77 ? 12.304 -11.034 -12.033 1.00 90.12 77 ALA A C 1
ATOM 598 O O . ALA A 1 77 ? 13.357 -10.724 -12.592 1.00 90.12 77 ALA A O 1
ATOM 599 N N . PRO A 1 78 ? 11.549 -12.074 -12.437 1.00 86.81 78 PRO A N 1
ATOM 600 C CA . PRO A 1 78 ? 11.936 -12.979 -13.526 1.00 86.81 78 PRO A CA 1
ATOM 601 C C . PRO A 1 78 ? 12.149 -12.280 -14.874 1.00 86.81 78 PRO A C 1
ATOM 603 O O . PRO A 1 78 ? 13.048 -12.645 -15.626 1.00 86.81 78 PRO A O 1
ATOM 606 N N . ASP A 1 79 ? 11.336 -11.259 -15.155 1.00 87.12 79 ASP A N 1
ATOM 607 C CA . ASP A 1 79 ? 11.403 -10.451 -16.379 1.00 87.12 79 ASP A CA 1
ATOM 608 C C . ASP A 1 79 ? 12.333 -9.228 -16.228 1.00 87.12 79 ASP A C 1
ATOM 610 O O . ASP A 1 79 ? 12.430 -8.388 -17.125 1.00 87.12 79 ASP A O 1
ATOM 614 N N . GLY A 1 80 ? 12.974 -9.083 -15.065 1.00 85.94 80 GLY A N 1
ATOM 615 C CA . GLY A 1 80 ? 13.764 -7.917 -14.697 1.00 85.94 80 GLY A CA 1
ATOM 616 C C . GLY A 1 80 ? 15.229 -7.986 -15.151 1.00 85.94 80 GLY A C 1
ATOM 617 O O . GLY A 1 80 ? 15.752 -9.041 -15.504 1.00 85.94 80 GLY A O 1
ATOM 618 N N . PRO A 1 81 ? 15.953 -6.855 -15.092 1.00 87.44 81 PRO A N 1
ATOM 619 C CA . PRO A 1 81 ? 17.370 -6.771 -15.466 1.00 87.44 81 PRO A CA 1
ATOM 620 C C . PRO A 1 81 ? 18.348 -7.437 -14.475 1.00 87.44 81 PRO A C 1
ATOM 622 O O . PRO A 1 81 ? 19.550 -7.433 -14.733 1.00 87.44 81 PRO A O 1
ATOM 625 N N . HIS A 1 82 ? 17.867 -7.970 -13.343 1.00 90.38 82 HIS A N 1
ATOM 626 C CA . HIS A 1 82 ? 18.667 -8.600 -12.281 1.00 90.38 82 HIS A CA 1
ATOM 627 C C . HIS A 1 82 ? 19.886 -7.777 -11.831 1.00 90.38 82 HIS A C 1
ATOM 629 O O . HIS A 1 82 ? 21.022 -8.253 -11.786 1.00 90.38 82 HIS A O 1
ATOM 635 N N . LEU A 1 83 ? 19.645 -6.509 -11.497 1.00 89.12 83 LEU A N 1
ATOM 636 C CA . LEU A 1 83 ? 20.695 -5.571 -11.109 1.00 89.12 83 LEU A CA 1
ATOM 637 C C . LEU A 1 83 ? 21.216 -5.831 -9.697 1.00 89.12 83 LEU A C 1
ATOM 639 O O . LEU A 1 83 ? 20.473 -6.179 -8.778 1.00 89.12 83 LEU A O 1
ATOM 643 N N . ASN A 1 84 ? 22.498 -5.530 -9.490 1.00 90.75 84 ASN A N 1
ATOM 644 C CA . ASN A 1 84 ? 23.056 -5.444 -8.146 1.00 90.75 84 ASN A CA 1
ATOM 645 C C . ASN A 1 84 ? 22.593 -4.164 -7.434 1.00 90.75 84 ASN A C 1
ATOM 647 O O . ASN A 1 84 ? 22.389 -3.114 -8.047 1.00 90.75 84 ASN A O 1
ATOM 651 N N . TYR A 1 85 ? 22.540 -4.211 -6.101 1.00 89.88 85 TYR A N 1
ATOM 652 C CA . TYR A 1 85 ? 22.147 -3.061 -5.276 1.00 89.88 85 TYR A CA 1
ATOM 653 C C . TYR A 1 85 ? 22.996 -1.803 -5.546 1.00 89.88 85 TYR A C 1
ATOM 655 O O . TYR A 1 85 ? 22.490 -0.678 -5.554 1.00 89.88 85 TYR A O 1
ATOM 663 N N . TYR A 1 86 ? 24.292 -1.979 -5.820 1.00 88.06 86 TYR A N 1
ATOM 664 C CA . TYR A 1 86 ? 25.179 -0.871 -6.174 1.00 88.06 86 TYR A CA 1
ATOM 665 C C . TYR A 1 86 ? 24.736 -0.162 -7.464 1.00 88.06 86 TYR A C 1
ATOM 667 O O . TYR A 1 86 ? 24.582 1.059 -7.467 1.00 88.06 86 TYR A O 1
ATOM 675 N N . GLN A 1 87 ? 24.435 -0.928 -8.517 1.00 87.62 87 GLN A N 1
ATOM 676 C CA . GLN A 1 87 ? 23.968 -0.403 -9.804 1.00 87.62 87 GLN A CA 1
ATOM 677 C C . GLN A 1 87 ? 22.625 0.325 -9.653 1.00 87.62 87 GLN A C 1
ATOM 679 O O . GLN A 1 87 ? 22.438 1.410 -10.197 1.00 87.62 87 GLN A O 1
ATOM 684 N N . LEU A 1 88 ? 21.710 -0.220 -8.845 1.00 90.06 88 LEU A N 1
ATOM 685 C CA . LEU A 1 88 ? 20.409 0.400 -8.589 1.00 90.06 88 LEU A CA 1
ATOM 686 C C . LEU A 1 88 ? 20.522 1.725 -7.813 1.00 90.06 88 LEU A C 1
ATOM 688 O O . LEU A 1 88 ? 19.812 2.697 -8.088 1.00 90.06 88 LEU A O 1
ATOM 692 N N . THR A 1 89 ? 21.411 1.791 -6.822 1.00 91.00 89 THR A N 1
ATOM 693 C CA . THR A 1 89 ? 21.600 3.017 -6.035 1.00 91.00 89 THR A CA 1
ATOM 694 C C . THR A 1 89 ? 22.304 4.114 -6.835 1.00 91.00 89 THR A C 1
ATOM 696 O O . THR A 1 89 ? 21.877 5.268 -6.758 1.00 91.00 89 THR A O 1
ATOM 699 N N . HIS A 1 90 ? 23.274 3.751 -7.677 1.00 90.94 90 HIS A N 1
ATOM 700 C CA . HIS A 1 90 ? 24.085 4.665 -8.490 1.00 90.94 90 HIS A CA 1
ATOM 701 C C . HIS A 1 90 ? 23.575 4.830 -9.935 1.00 90.94 90 HIS A C 1
ATOM 703 O O . HIS A 1 90 ? 24.333 5.207 -10.823 1.00 90.94 90 HIS A O 1
ATOM 709 N N . HIS A 1 91 ? 22.281 4.607 -10.185 1.00 89.12 91 HIS A N 1
ATOM 710 C CA . HIS A 1 91 ? 21.672 4.674 -11.523 1.00 89.12 91 HIS A CA 1
ATOM 711 C C . HIS A 1 91 ? 21.990 5.955 -12.333 1.00 89.12 91 HIS A C 1
ATOM 713 O O . HIS A 1 91 ? 22.146 5.889 -13.550 1.00 89.12 91 HIS A O 1
ATOM 719 N N . MET A 1 92 ? 22.161 7.114 -11.679 1.00 88.62 92 MET A N 1
ATOM 720 C CA . MET A 1 92 ? 22.512 8.386 -12.342 1.00 88.62 92 MET A CA 1
ATOM 721 C C . MET A 1 92 ? 23.902 8.379 -13.006 1.00 88.62 92 MET A C 1
ATOM 723 O O . MET A 1 92 ? 24.180 9.224 -13.852 1.00 88.62 92 MET A O 1
ATOM 727 N N . GLN A 1 93 ? 24.777 7.442 -12.633 1.00 88.19 93 GLN A N 1
ATOM 728 C CA . GLN A 1 93 ? 26.129 7.294 -13.181 1.00 88.19 93 GLN A CA 1
ATOM 729 C C . GLN A 1 93 ? 26.185 6.329 -14.375 1.00 88.19 93 GLN A C 1
ATOM 731 O O . GLN A 1 93 ? 27.256 6.153 -14.950 1.00 88.19 93 GLN A O 1
ATOM 736 N N . CYS A 1 94 ? 25.052 5.753 -14.799 1.00 87.06 94 CYS A N 1
ATOM 737 C CA . CYS A 1 94 ? 25.004 4.737 -15.859 1.00 87.06 94 CYS A CA 1
ATOM 738 C C . CYS A 1 94 ? 25.681 5.184 -17.170 1.00 87.06 94 CYS A C 1
ATOM 740 O O . CYS A 1 94 ? 26.412 4.414 -17.784 1.00 87.06 94 CYS A O 1
ATOM 742 N N . LEU A 1 95 ? 25.507 6.452 -17.567 1.00 84.62 95 LEU A N 1
ATOM 743 C CA . LEU A 1 95 ? 26.149 7.016 -18.765 1.00 84.62 95 LEU A CA 1
ATOM 744 C C . LEU A 1 95 ? 27.618 7.427 -18.547 1.00 84.62 95 LEU A C 1
ATOM 746 O O . LEU A 1 95 ? 28.352 7.595 -19.517 1.00 84.62 95 LEU A O 1
ATOM 750 N N . GLY A 1 96 ? 28.033 7.638 -17.294 1.00 83.56 96 GLY A N 1
ATOM 751 C CA . GLY A 1 96 ? 29.364 8.137 -16.934 1.00 83.56 96 GLY A CA 1
ATOM 752 C C . GLY A 1 96 ? 30.390 7.041 -16.635 1.00 83.56 96 GLY A C 1
ATOM 753 O O . GLY A 1 96 ? 31.580 7.267 -16.828 1.00 83.56 96 GLY A O 1
ATOM 754 N N . GLU A 1 97 ? 29.945 5.859 -16.202 1.00 84.44 97 GLU A N 1
ATOM 755 C CA . GLU A 1 97 ? 30.812 4.747 -15.784 1.00 84.44 97 GLU A CA 1
ATOM 756 C C . GLU A 1 97 ? 30.410 3.420 -16.461 1.00 84.44 97 GLU A C 1
ATOM 758 O O . GLU A 1 97 ? 29.841 2.533 -15.819 1.00 84.44 97 GLU A O 1
ATOM 763 N N . PRO A 1 98 ? 3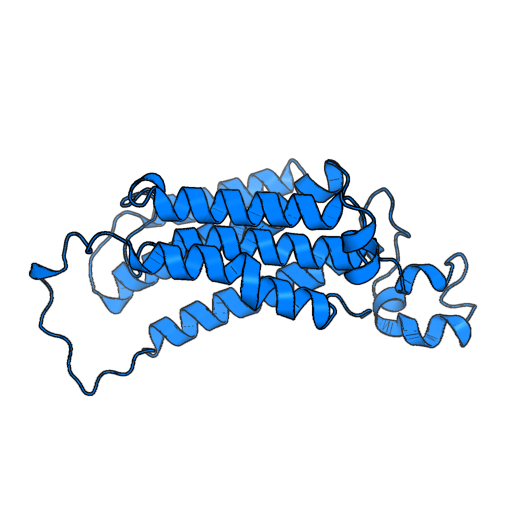0.711 3.235 -17.761 1.00 77.56 98 PRO A N 1
ATOM 764 C CA . PRO A 1 98 ? 30.235 2.082 -18.531 1.00 77.56 98 PRO A CA 1
ATOM 765 C C . PRO A 1 98 ? 30.788 0.730 -18.047 1.00 77.56 98 PRO A C 1
ATOM 767 O O . PRO A 1 98 ? 30.177 -0.302 -18.312 1.00 77.56 98 PRO A O 1
ATOM 770 N N . GLU A 1 99 ? 31.912 0.710 -17.319 1.00 81.56 99 GLU A N 1
ATOM 771 C CA . GLU A 1 99 ? 32.479 -0.528 -16.761 1.00 81.56 99 GLU A CA 1
ATOM 772 C C . GLU A 1 99 ? 31.613 -1.111 -15.631 1.00 81.56 99 GLU A C 1
ATOM 774 O O . GLU A 1 99 ? 31.415 -2.323 -15.568 1.00 81.56 99 GLU A O 1
ATOM 779 N N . ASN A 1 100 ? 31.030 -0.257 -14.781 1.00 81.75 100 ASN A N 1
ATOM 780 C CA . ASN A 1 100 ? 30.197 -0.673 -13.645 1.00 81.75 100 ASN A CA 1
ATOM 781 C C . ASN A 1 100 ? 28.780 -1.112 -14.067 1.00 81.75 100 ASN A C 1
ATOM 783 O O . ASN A 1 100 ? 28.088 -1.803 -13.313 1.00 81.75 100 ASN A O 1
ATOM 787 N N . PHE A 1 101 ? 28.355 -0.742 -15.278 1.00 84.44 101 PHE A N 1
ATOM 788 C CA . PHE A 1 101 ? 27.041 -1.045 -15.861 1.00 84.44 101 PHE A CA 1
ATOM 789 C C . PHE A 1 101 ? 27.139 -1.928 -17.118 1.00 84.44 101 PHE A C 1
ATOM 791 O O . PHE A 1 101 ? 26.238 -1.937 -17.958 1.00 84.44 101 PHE A O 1
ATOM 798 N N . ALA A 1 102 ? 28.227 -2.693 -17.258 1.00 78.06 102 ALA A N 1
ATOM 799 C CA . ALA A 1 102 ? 28.436 -3.573 -18.401 1.00 78.06 102 ALA A CA 1
ATOM 800 C C . ALA A 1 102 ? 27.272 -4.574 -18.566 1.00 78.06 102 ALA A C 1
ATOM 802 O O . ALA A 1 102 ? 26.995 -5.375 -17.675 1.00 78.06 102 ALA A O 1
ATOM 803 N N . GLY A 1 103 ? 26.598 -4.530 -19.721 1.00 80.50 103 GLY A N 1
ATOM 804 C CA . GLY A 1 103 ? 25.479 -5.423 -20.053 1.00 80.50 103 GLY A CA 1
ATOM 805 C C . GLY A 1 103 ? 24.085 -4.910 -19.671 1.00 80.50 103 GLY A C 1
ATOM 806 O O . GLY A 1 103 ? 23.113 -5.618 -19.915 1.00 80.50 103 GLY A O 1
ATOM 807 N N . VAL A 1 104 ? 23.964 -3.691 -19.130 1.00 83.88 104 VAL A N 1
ATOM 808 C CA . VAL A 1 104 ? 22.680 -3.081 -18.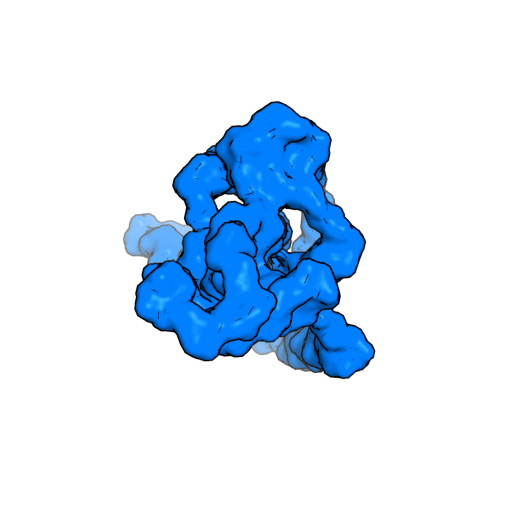746 1.00 83.88 104 VAL A CA 1
ATOM 809 C C . VAL A 1 104 ? 22.375 -1.876 -19.637 1.00 83.88 104 VAL A C 1
ATOM 811 O O . VAL A 1 104 ? 23.185 -0.961 -19.761 1.00 83.88 104 VAL A O 1
ATOM 814 N N . SER A 1 105 ? 21.184 -1.833 -20.236 1.00 85.81 105 SER A N 1
ATOM 815 C CA . SER A 1 105 ? 20.695 -0.646 -20.950 1.00 85.81 105 SER A CA 1
ATOM 816 C C . SER A 1 105 ? 20.207 0.417 -19.961 1.00 85.81 105 SER A C 1
ATOM 818 O O . SER A 1 105 ? 19.273 0.157 -19.205 1.00 85.81 105 SER A O 1
ATOM 820 N N . CYS A 1 106 ?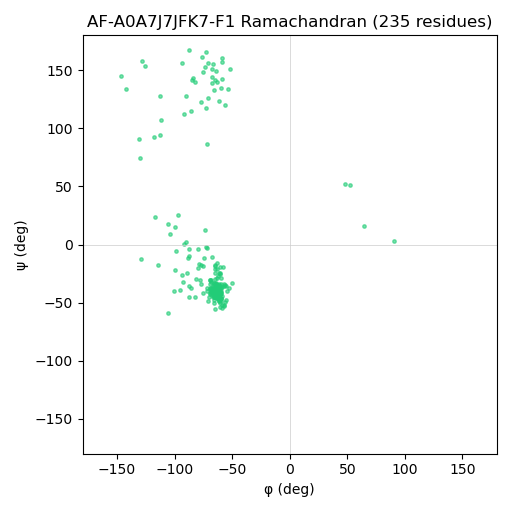 20.764 1.634 -19.997 1.00 86.94 106 CYS A N 1
ATOM 821 C CA . CYS A 1 106 ? 20.375 2.713 -19.072 1.00 86.94 106 CYS A CA 1
ATOM 822 C C . CYS A 1 106 ? 18.893 3.134 -19.172 1.00 86.94 106 CYS A C 1
ATOM 824 O O . CYS A 1 106 ? 18.362 3.704 -18.221 1.00 86.94 106 CYS A O 1
ATOM 826 N N . GLU A 1 107 ? 18.209 2.823 -20.278 1.00 87.25 107 GLU A N 1
ATOM 827 C CA . GLU A 1 107 ? 16.763 3.043 -20.450 1.00 87.25 107 GLU A CA 1
ATOM 828 C C . GLU A 1 107 ? 15.920 2.270 -19.421 1.00 87.25 107 GLU A C 1
ATOM 830 O O . GLU A 1 107 ? 14.830 2.710 -19.064 1.00 87.25 107 GLU A O 1
ATOM 835 N N . VAL A 1 108 ? 16.448 1.173 -18.861 1.00 89.38 108 VAL A N 1
ATOM 836 C CA . VAL A 1 108 ? 15.732 0.345 -17.878 1.00 89.38 108 VAL A CA 1
ATOM 837 C C . VAL A 1 108 ? 15.384 1.110 -16.597 1.00 89.38 108 VAL A C 1
ATOM 839 O O . VAL A 1 108 ? 14.394 0.805 -15.943 1.00 89.38 108 VAL A O 1
ATOM 842 N N . PHE A 1 109 ? 16.159 2.138 -16.236 1.00 89.56 109 PHE A N 1
ATOM 843 C CA . PHE A 1 109 ? 15.890 2.948 -15.044 1.00 89.56 109 PHE A CA 1
ATOM 844 C C . PHE A 1 109 ? 14.709 3.915 -15.215 1.00 89.56 109 PHE A C 1
ATOM 846 O O . PHE A 1 109 ? 14.254 4.480 -14.225 1.00 89.56 109 PHE A O 1
ATOM 853 N N . GLN A 1 110 ? 14.221 4.101 -16.446 1.00 89.31 110 GLN A N 1
ATOM 854 C CA . GLN A 1 110 ? 13.038 4.907 -16.775 1.00 89.31 110 GLN A CA 1
ATOM 855 C C . GLN A 1 110 ? 11.813 4.036 -17.093 1.00 89.31 110 GLN A C 1
ATOM 857 O O . GLN A 1 110 ? 10.796 4.540 -17.566 1.00 89.31 110 GLN A O 1
ATOM 862 N N . ALA A 1 111 ? 11.914 2.727 -16.857 1.00 90.94 111 ALA A N 1
ATOM 863 C CA . ALA A 1 111 ? 10.863 1.778 -17.167 1.00 90.94 111 ALA A CA 1
ATOM 864 C C . ALA A 1 111 ? 9.618 2.002 -16.265 1.00 90.94 111 ALA A C 1
ATOM 866 O O . ALA A 1 111 ? 9.765 2.283 -15.070 1.00 90.94 111 ALA A O 1
ATOM 867 N N . PRO A 1 112 ? 8.388 1.910 -16.807 1.00 93.12 112 PRO A N 1
ATOM 868 C CA . PRO A 1 112 ? 7.142 2.127 -16.058 1.00 93.12 112 PRO A CA 1
ATOM 869 C C . PRO A 1 112 ? 6.741 0.975 -15.115 1.00 93.12 112 PRO A C 1
ATOM 871 O O . PRO A 1 112 ? 5.944 1.167 -14.192 1.00 93.12 112 PRO A O 1
ATOM 874 N N . GLU A 1 113 ? 7.281 -0.225 -15.308 1.00 92.94 113 GLU A N 1
ATOM 875 C CA . GLU A 1 113 ? 6.996 -1.433 -14.527 1.00 92.94 113 GLU A CA 1
ATOM 876 C C . GLU A 1 113 ? 7.269 -1.267 -13.016 1.00 92.94 113 GLU A C 1
ATOM 878 O O . GLU A 1 113 ? 6.353 -1.519 -12.225 1.00 92.94 113 GLU A O 1
ATOM 883 N N . PRO A 1 114 ? 8.456 -0.805 -12.561 1.00 94.06 114 PRO A N 1
ATOM 884 C CA . PRO A 1 114 ? 8.737 -0.617 -11.135 1.00 94.06 114 PRO A CA 1
ATOM 885 C C . PRO A 1 114 ? 7.829 0.436 -10.486 1.00 94.06 114 PRO A C 1
ATOM 887 O O . PRO A 1 114 ? 7.419 0.258 -9.337 1.00 94.06 114 PRO A O 1
ATOM 890 N N . MET A 1 115 ? 7.457 1.493 -11.219 1.00 94.88 115 MET A N 1
ATOM 891 C CA . MET A 1 115 ? 6.495 2.489 -10.732 1.00 94.88 115 MET A CA 1
ATOM 892 C C . MET A 1 115 ? 5.103 1.879 -10.561 1.00 94.88 115 MET A C 1
ATOM 894 O O . MET A 1 115 ? 4.416 2.124 -9.571 1.00 94.88 115 MET A O 1
ATOM 898 N N . THR A 1 116 ? 4.704 1.014 -11.493 1.00 95.81 116 THR A N 1
ATOM 899 C CA . THR A 1 116 ? 3.431 0.292 -11.422 1.00 95.81 116 THR A CA 1
ATOM 900 C C . THR A 1 116 ? 3.394 -0.682 -10.238 1.00 95.81 116 THR A C 1
ATOM 902 O O . THR A 1 116 ? 2.370 -0.783 -9.554 1.00 95.81 116 THR A O 1
ATOM 905 N N . MET A 1 117 ? 4.507 -1.370 -9.956 1.00 95.75 117 MET A N 1
ATOM 906 C CA . MET A 1 117 ? 4.656 -2.235 -8.779 1.00 95.75 117 MET A CA 1
ATOM 907 C C . MET A 1 117 ? 4.485 -1.445 -7.480 1.00 95.75 117 MET A C 1
ATOM 909 O O . MET A 1 117 ? 3.677 -1.827 -6.632 1.00 95.75 117 MET A O 1
ATOM 913 N N . ALA A 1 118 ? 5.193 -0.321 -7.340 1.00 96.50 118 ALA A N 1
ATOM 914 C CA . ALA A 1 118 ? 5.085 0.543 -6.168 1.00 96.50 118 ALA A CA 1
ATOM 915 C C . ALA A 1 118 ? 3.668 1.108 -5.997 1.00 96.50 118 ALA A C 1
ATOM 917 O O . ALA A 1 118 ? 3.114 1.043 -4.900 1.00 96.50 118 ALA A O 1
ATOM 918 N N . LEU A 1 119 ? 3.056 1.606 -7.077 1.00 96.75 119 LEU A N 1
ATOM 919 C CA . LEU A 1 119 ? 1.694 2.141 -7.056 1.00 96.75 119 LEU A CA 1
ATOM 920 C C . LEU A 1 119 ? 0.674 1.074 -6.661 1.00 96.75 119 LEU A C 1
ATOM 922 O O . LEU A 1 119 ? -0.208 1.333 -5.850 1.00 96.75 119 LEU A O 1
ATOM 926 N N . SER A 1 120 ? 0.799 -0.133 -7.207 1.00 96.75 120 SER A N 1
ATOM 927 C CA . SER A 1 120 ? -0.133 -1.220 -6.906 1.00 96.75 120 SER A CA 1
ATOM 928 C C . SER A 1 120 ? 0.010 -1.708 -5.467 1.00 96.75 120 SER A C 1
ATOM 930 O O . SER A 1 120 ? -1.003 -1.973 -4.828 1.00 96.75 120 SER A O 1
ATOM 932 N N . VAL A 1 121 ? 1.231 -1.762 -4.922 1.00 97.38 121 VAL A N 1
ATOM 933 C CA . VAL A 1 121 ? 1.444 -2.043 -3.492 1.00 97.38 121 VAL A CA 1
ATOM 934 C C . VAL A 1 121 ? 0.835 -0.953 -2.619 1.00 97.38 121 VAL A C 1
ATOM 936 O O . VAL A 1 121 ? 0.139 -1.284 -1.665 1.00 97.38 121 VAL A O 1
ATOM 939 N N . LEU A 1 122 ? 1.028 0.327 -2.955 1.00 97.00 122 LEU A N 1
ATOM 940 C CA . LEU A 1 122 ? 0.410 1.432 -2.219 1.00 97.00 122 LEU A CA 1
ATOM 941 C C . LEU A 1 122 ? -1.116 1.290 -2.193 1.00 97.00 122 LEU A C 1
ATOM 943 O O . LEU A 1 122 ? -1.708 1.247 -1.122 1.00 97.00 122 LEU A O 1
ATOM 947 N N . VAL A 1 123 ? -1.743 1.134 -3.363 1.00 97.19 123 VAL A N 1
ATOM 948 C CA . VAL A 1 123 ? -3.202 1.009 -3.482 1.00 97.19 123 VAL A CA 1
ATOM 949 C C . VAL A 1 123 ? -3.730 -0.199 -2.713 1.00 97.19 123 VAL A C 1
ATOM 951 O O . VAL A 1 123 ? -4.695 -0.071 -1.964 1.00 97.19 123 VAL A O 1
ATOM 954 N N . VAL A 1 124 ? -3.105 -1.372 -2.851 1.00 97.31 124 VAL A N 1
ATOM 955 C CA . VAL A 1 124 ? -3.550 -2.571 -2.127 1.00 97.31 124 VAL A CA 1
ATOM 956 C C . VAL A 1 124 ? -3.386 -2.383 -0.619 1.00 97.31 124 VAL A C 1
ATOM 958 O O . VAL A 1 124 ? -4.300 -2.729 0.126 1.00 97.31 124 VAL A O 1
ATOM 961 N N . ILE A 1 125 ? -2.272 -1.809 -0.158 1.00 96.75 125 ILE A N 1
ATOM 962 C CA . ILE A 1 125 ? -2.067 -1.515 1.263 1.00 96.75 125 ILE A CA 1
ATOM 963 C C . ILE A 1 125 ? -3.138 -0.556 1.785 1.00 96.75 125 ILE A C 1
ATOM 965 O O . ILE A 1 125 ? -3.720 -0.856 2.822 1.00 96.75 125 ILE A O 1
ATOM 969 N N . GLU A 1 126 ? -3.447 0.536 1.084 1.00 96.12 126 GLU A N 1
ATOM 970 C CA . GLU A 1 126 ? -4.469 1.490 1.533 1.00 96.12 126 GLU A CA 1
ATOM 971 C C . GLU A 1 126 ? -5.869 0.866 1.561 1.00 96.12 126 GLU A C 1
ATOM 973 O O . GLU A 1 126 ? -6.629 1.087 2.503 1.00 96.12 126 GLU A O 1
ATOM 978 N N . MET A 1 127 ? -6.201 -0.012 0.607 1.00 95.56 127 MET A N 1
ATOM 979 C CA . MET A 1 127 ? -7.468 -0.752 0.646 1.00 95.56 127 MET A CA 1
ATOM 980 C C . MET A 1 127 ? -7.550 -1.688 1.854 1.00 95.56 127 MET A C 1
ATOM 982 O O . MET A 1 127 ? -8.594 -1.776 2.498 1.00 95.56 127 MET A O 1
ATOM 986 N N . LEU A 1 128 ? -6.454 -2.372 2.193 1.00 94.94 128 LEU A N 1
ATOM 987 C CA . LEU A 1 128 ? -6.381 -3.211 3.391 1.00 94.94 128 LEU A CA 1
ATOM 988 C C . LEU A 1 128 ? -6.401 -2.372 4.677 1.00 94.94 128 LEU A C 1
ATOM 990 O O . LEU A 1 128 ? -7.036 -2.756 5.659 1.00 94.94 128 LEU A O 1
ATOM 994 N N . ASN A 1 129 ? -5.753 -1.210 4.664 1.00 94.00 129 ASN A N 1
ATOM 995 C CA . ASN A 1 129 ? -5.733 -0.272 5.776 1.00 94.00 129 ASN A CA 1
ATOM 996 C C . ASN A 1 129 ? -7.125 0.325 6.025 1.00 94.00 129 ASN A C 1
ATOM 998 O O . ASN A 1 129 ? -7.550 0.414 7.171 1.00 94.00 129 ASN A O 1
ATOM 1002 N N . ALA A 1 130 ? -7.898 0.607 4.974 1.00 93.44 130 ALA A N 1
ATOM 1003 C CA . ALA A 1 130 ? -9.286 1.039 5.101 1.00 93.44 130 ALA A CA 1
ATOM 1004 C C . ALA A 1 130 ? -10.159 -0.005 5.822 1.00 93.44 130 ALA A C 1
ATOM 1006 O O . ALA A 1 130 ? -11.008 0.360 6.637 1.00 93.44 130 ALA A O 1
ATOM 1007 N N . LEU A 1 131 ? -9.924 -1.306 5.591 1.00 92.06 131 LEU A N 1
ATOM 1008 C CA . LEU A 1 131 ? -10.589 -2.375 6.350 1.00 92.06 131 LEU A CA 1
ATOM 1009 C C . LEU A 1 131 ? -10.151 -2.382 7.821 1.00 92.06 131 LEU A C 1
ATOM 1011 O O . LEU A 1 131 ? -10.977 -2.571 8.712 1.00 92.06 131 LEU A O 1
ATOM 1015 N N . ASN A 1 132 ? -8.869 -2.135 8.095 1.00 91.19 132 ASN A N 1
ATOM 1016 C CA . ASN A 1 132 ? -8.361 -2.007 9.461 1.00 91.19 132 ASN A CA 1
ATOM 1017 C C . ASN A 1 132 ? -8.932 -0.782 10.188 1.00 91.19 132 ASN A C 1
ATOM 1019 O O . ASN A 1 132 ? -9.182 -0.849 11.394 1.00 91.19 132 ASN A O 1
ATOM 1023 N N . SER A 1 133 ? -9.197 0.307 9.467 1.00 89.50 133 SER A N 1
ATOM 1024 C CA . SER A 1 133 ? -9.839 1.520 9.979 1.00 89.50 133 SER A CA 1
ATOM 1025 C C . SER A 1 133 ? -11.337 1.359 10.261 1.00 89.50 133 SER A C 1
ATOM 1027 O O . SER A 1 133 ? -11.947 2.296 10.770 1.00 89.50 133 SER A O 1
ATOM 1029 N N . LEU A 1 134 ? -11.937 0.187 9.997 1.00 88.62 134 LEU A N 1
ATOM 1030 C CA . LEU A 1 134 ? -13.326 -0.104 10.377 1.00 88.62 134 LEU A CA 1
ATOM 1031 C C . LEU A 1 134 ? -13.550 0.054 11.889 1.00 88.62 134 LEU A C 1
ATOM 1033 O O . LEU A 1 134 ? -14.620 0.479 12.312 1.00 88.62 134 LEU A O 1
ATOM 1037 N N . SER A 1 135 ? -12.539 -0.265 12.700 1.00 84.75 135 SER A N 1
ATOM 1038 C CA . SER A 1 135 ? -12.554 0.003 14.136 1.00 84.75 135 SER A CA 1
ATOM 1039 C C . SER A 1 135 ? -11.165 0.324 14.655 1.00 84.75 135 SER A C 1
ATOM 1041 O O . SER A 1 135 ? -10.166 -0.250 14.215 1.00 84.75 135 SER A O 1
ATOM 1043 N N . GLU A 1 136 ? -11.108 1.228 15.628 1.00 82.00 136 GLU A N 1
ATOM 1044 C CA . GLU A 1 136 ? -9.855 1.670 16.224 1.00 82.00 136 GLU A CA 1
ATOM 1045 C C . GLU A 1 136 ? -9.225 0.569 17.086 1.00 82.00 136 GLU A C 1
ATOM 1047 O O . GLU A 1 136 ? -8.059 0.238 16.875 1.00 82.00 136 GLU A O 1
ATOM 1052 N N . ASN A 1 137 ? -9.997 -0.060 17.980 1.00 77.56 137 ASN A N 1
ATOM 1053 C CA . ASN A 1 137 ? -9.469 -1.008 18.975 1.00 77.56 137 ASN A CA 1
ATOM 1054 C C . ASN A 1 137 ? -9.958 -2.446 18.778 1.00 77.56 137 ASN A C 1
ATOM 1056 O O . ASN A 1 137 ? -9.360 -3.383 19.314 1.00 77.56 137 ASN A O 1
ATOM 1060 N N . GLN A 1 138 ? -11.034 -2.652 18.019 1.00 81.62 138 GLN A N 1
ATOM 1061 C CA . GLN A 1 138 ? -11.583 -3.987 17.818 1.00 81.62 138 GLN A CA 1
ATOM 1062 C C . GLN A 1 138 ? -10.862 -4.700 16.674 1.00 81.62 138 GLN A C 1
ATOM 1064 O O . GLN A 1 138 ? -10.495 -4.115 15.648 1.00 81.62 138 GLN A O 1
ATOM 1069 N N . SER A 1 139 ? -10.650 -5.995 16.888 1.00 82.69 139 SER A N 1
ATOM 1070 C CA . SER A 1 139 ? -10.033 -6.891 15.919 1.00 82.69 139 SER A CA 1
ATOM 1071 C C . SER A 1 139 ? -10.935 -7.098 14.711 1.00 82.69 139 SER A C 1
ATOM 1073 O O . SER A 1 139 ? -12.150 -7.249 14.872 1.00 82.69 139 SER A O 1
ATOM 1075 N N . LEU A 1 140 ? -10.342 -7.216 13.521 1.00 83.88 140 LEU A N 1
ATOM 1076 C CA . LEU A 1 140 ? -11.086 -7.485 12.280 1.00 83.88 140 LEU A CA 1
ATOM 1077 C C . LEU A 1 140 ? -11.844 -8.828 12.344 1.00 83.88 140 LEU A C 1
ATOM 1079 O O . LEU A 1 140 ? -12.872 -9.017 11.702 1.00 83.88 140 LEU A O 1
ATOM 1083 N N . LEU A 1 141 ? -11.366 -9.765 13.167 1.00 79.12 141 LEU A N 1
ATOM 1084 C CA . LEU A 1 141 ? -12.047 -11.037 13.430 1.00 79.12 141 LEU A CA 1
ATOM 1085 C C . LEU A 1 141 ? -13.343 -10.871 14.238 1.00 79.12 141 LEU A C 1
ATOM 1087 O O . LEU A 1 141 ? -14.264 -11.667 14.079 1.00 79.12 141 LEU A O 1
ATOM 1091 N N . SER A 1 142 ? -13.410 -9.858 15.106 1.00 80.88 142 SER A N 1
ATOM 1092 C CA . SER A 1 142 ? -14.595 -9.585 15.931 1.00 80.88 142 SER A CA 1
ATOM 1093 C C . SER A 1 142 ? -15.608 -8.724 15.186 1.00 80.88 142 SER A C 1
ATOM 1095 O O . SER A 1 142 ? -16.809 -8.941 15.314 1.00 80.88 142 SER A O 1
ATOM 1097 N N . MET A 1 143 ? -15.124 -7.763 14.396 1.00 82.69 143 MET A N 1
ATOM 1098 C CA . MET A 1 143 ? -15.942 -6.963 13.489 1.00 82.69 143 MET A CA 1
ATOM 1099 C C . MET A 1 143 ? -15.497 -7.206 12.051 1.00 82.69 143 MET A C 1
ATOM 1101 O O . MET A 1 143 ? -14.569 -6.548 11.576 1.00 82.69 143 MET A O 1
ATOM 1105 N N . PRO A 1 144 ? -16.133 -8.168 11.360 1.00 86.88 144 PRO A N 1
ATOM 1106 C CA . PRO A 1 144 ? -15.722 -8.531 10.020 1.00 86.88 144 PRO A CA 1
ATOM 1107 C C . PRO A 1 144 ? -16.080 -7.423 9.016 1.00 86.88 144 PRO A C 1
ATOM 1109 O O . PRO A 1 144 ? -17.034 -6.673 9.226 1.00 86.88 144 PRO A O 1
ATOM 1112 N N . PRO A 1 145 ? -15.378 -7.343 7.875 1.00 86.56 145 PRO A N 1
ATOM 1113 C CA . PRO A 1 145 ? -15.516 -6.224 6.942 1.00 86.56 145 PRO A CA 1
ATOM 1114 C C . PRO A 1 145 ? -16.910 -6.084 6.305 1.00 86.56 145 PRO A C 1
ATOM 1116 O O . PRO A 1 145 ? -17.298 -4.992 5.905 1.00 86.56 145 PRO A O 1
ATOM 1119 N N . TRP A 1 146 ? -17.715 -7.151 6.281 1.00 88.69 146 TRP A N 1
ATOM 1120 C CA . TRP A 1 146 ? -19.100 -7.139 5.776 1.00 88.69 146 TRP A CA 1
ATOM 1121 C C . TRP A 1 146 ? -20.075 -6.321 6.636 1.00 88.69 146 TRP A C 1
ATOM 1123 O O . TRP A 1 146 ? -21.209 -6.097 6.218 1.00 88.69 146 TRP A O 1
ATOM 1133 N N . VAL A 1 147 ? -19.657 -5.900 7.834 1.00 88.50 147 VAL A N 1
ATOM 1134 C CA . VAL A 1 147 ? -20.452 -5.057 8.737 1.00 88.50 147 VAL A CA 1
ATOM 1135 C C . VAL A 1 147 ? -20.778 -3.705 8.091 1.00 88.50 147 VAL A C 1
ATOM 1137 O O . VAL A 1 147 ? -21.882 -3.196 8.276 1.00 88.50 147 VAL A O 1
ATOM 1140 N N . ASN A 1 148 ? -19.864 -3.161 7.280 1.00 92.62 148 ASN A N 1
ATOM 1141 C CA . ASN A 1 148 ? -20.131 -1.999 6.441 1.00 92.62 148 ASN A CA 1
ATOM 1142 C C . ASN A 1 148 ? -20.094 -2.399 4.949 1.00 92.62 148 ASN A C 1
ATOM 1144 O O . ASN A 1 148 ? -19.026 -2.380 4.330 1.00 92.62 148 ASN A O 1
ATOM 1148 N N . PRO A 1 149 ? -21.246 -2.729 4.329 1.00 92.56 149 PRO A N 1
ATOM 1149 C CA . PRO A 1 149 ? -21.284 -3.089 2.912 1.00 92.56 149 PRO A CA 1
ATOM 1150 C C . PRO A 1 149 ? -20.884 -1.924 1.993 1.00 92.56 149 PRO A C 1
ATOM 1152 O O . PRO A 1 149 ? -20.389 -2.170 0.893 1.00 92.56 149 PRO A O 1
ATOM 1155 N N . TRP A 1 150 ? -21.036 -0.669 2.437 1.00 94.25 150 TRP A N 1
ATOM 1156 C CA . TRP A 1 150 ? -20.578 0.501 1.684 1.00 94.25 150 TRP A CA 1
ATOM 1157 C C . TRP A 1 150 ? -19.057 0.555 1.601 1.00 94.25 150 TRP A C 1
ATOM 1159 O O . TRP A 1 150 ? -18.528 0.865 0.537 1.00 94.25 150 TRP A O 1
ATOM 1169 N N . LEU A 1 151 ? -18.351 0.195 2.679 1.00 94.44 151 LEU A N 1
ATOM 1170 C CA . LEU A 1 151 ? -16.888 0.111 2.676 1.00 94.44 151 LEU A CA 1
ATOM 1171 C C . LEU A 1 151 ? -16.398 -0.977 1.721 1.00 94.44 151 LEU A C 1
ATOM 1173 O O . LEU A 1 151 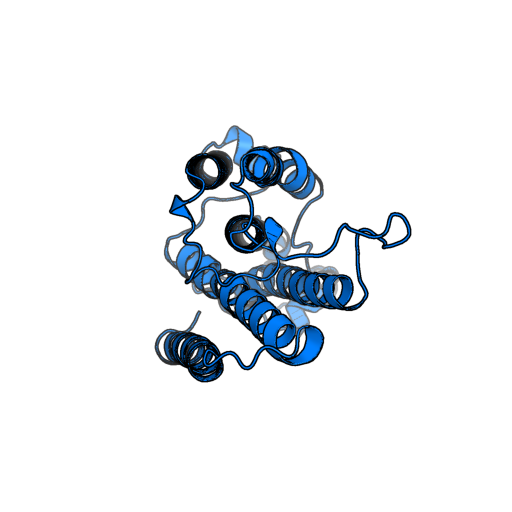? -15.504 -0.726 0.919 1.00 94.44 151 LEU A O 1
ATOM 1177 N N . VAL A 1 152 ? -17.023 -2.158 1.744 1.00 94.25 152 VAL A N 1
ATOM 1178 C CA . VAL A 1 152 ? -16.688 -3.245 0.808 1.00 94.25 152 VAL A CA 1
ATOM 1179 C C . VAL A 1 152 ? -16.936 -2.817 -0.642 1.00 94.25 152 VAL A C 1
ATOM 1181 O O . VAL A 1 152 ? -16.090 -3.051 -1.504 1.00 94.25 152 VAL A O 1
ATOM 1184 N N . GLY A 1 153 ? -18.060 -2.146 -0.911 1.00 95.69 153 GLY A N 1
ATOM 1185 C CA . GLY A 1 153 ? -18.363 -1.587 -2.228 1.00 95.69 153 GLY A CA 1
ATOM 1186 C C . GLY A 1 153 ? -17.355 -0.524 -2.673 1.00 95.69 153 GLY A C 1
ATOM 1187 O O . GLY A 1 153 ? -16.919 -0.545 -3.822 1.00 95.69 153 GLY A O 1
ATOM 1188 N N . ALA A 1 154 ? -16.938 0.362 -1.765 1.00 95.69 154 ALA A N 1
ATOM 1189 C CA . ALA A 1 154 ? -15.941 1.393 -2.039 1.00 95.69 154 ALA A CA 1
ATOM 1190 C C . ALA A 1 154 ? -14.559 0.797 -2.329 1.00 95.69 154 ALA A C 1
ATOM 1192 O O . ALA A 1 154 ? -13.946 1.171 -3.321 1.00 95.69 154 ALA A O 1
ATOM 1193 N N . VAL A 1 155 ? -14.104 -0.183 -1.542 1.00 95.44 155 VAL A N 1
ATOM 1194 C CA . VAL A 1 155 ? -12.841 -0.900 -1.785 1.00 95.44 155 VAL A CA 1
ATOM 1195 C C . VAL A 1 155 ? -12.872 -1.638 -3.127 1.00 95.44 155 VAL A C 1
ATOM 1197 O O . VAL A 1 155 ? -11.921 -1.557 -3.904 1.00 95.44 155 VAL A O 1
ATOM 1200 N N . ALA A 1 156 ? -13.976 -2.323 -3.442 1.00 95.94 156 ALA A N 1
ATOM 1201 C CA . ALA A 1 156 ? -14.138 -3.003 -4.725 1.00 95.94 156 ALA A CA 1
ATOM 1202 C C . ALA A 1 156 ? -14.121 -2.016 -5.905 1.00 95.94 156 ALA A C 1
ATOM 1204 O O . ALA A 1 156 ? -13.486 -2.286 -6.925 1.00 95.94 156 ALA A O 1
ATOM 1205 N N . LEU A 1 157 ? -14.775 -0.859 -5.758 1.00 96.06 157 LEU A N 1
ATOM 1206 C CA . LEU A 1 157 ? -14.772 0.201 -6.763 1.00 96.06 157 LEU A CA 1
ATOM 1207 C C . LEU A 1 157 ? -13.378 0.820 -6.934 1.00 96.06 157 LEU A C 1
ATOM 1209 O O . LEU A 1 157 ? -12.930 0.970 -8.067 1.00 96.06 157 LEU A O 1
ATOM 1213 N N . SER A 1 158 ? -12.665 1.115 -5.846 1.00 96.12 158 SER A N 1
ATOM 1214 C CA . SER A 1 158 ? -11.287 1.619 -5.889 1.00 96.12 158 SER A CA 1
ATOM 1215 C C . SER A 1 158 ? -10.342 0.634 -6.578 1.00 96.12 158 SER A C 1
ATOM 1217 O O . SER A 1 158 ? -9.559 1.038 -7.437 1.00 96.12 158 SER A O 1
ATOM 1219 N N . MET A 1 159 ? -10.467 -0.669 -6.304 1.00 95.25 159 MET A N 1
ATOM 1220 C CA . MET A 1 159 ? -9.701 -1.694 -7.023 1.00 95.25 159 MET A CA 1
ATOM 1221 C C . MET A 1 159 ? -10.082 -1.775 -8.504 1.00 95.25 159 MET A C 1
ATOM 1223 O O . MET A 1 159 ? -9.203 -1.902 -9.353 1.00 95.25 159 MET A O 1
ATOM 1227 N N . ALA A 1 160 ? -11.367 -1.660 -8.847 1.00 96.31 160 ALA A N 1
ATOM 1228 C CA . ALA A 1 160 ? -11.803 -1.631 -10.242 1.00 96.31 160 ALA A CA 1
ATOM 1229 C C . ALA A 1 160 ? -11.246 -0.409 -10.994 1.00 96.31 160 ALA A C 1
ATOM 1231 O O . ALA A 1 160 ? -10.793 -0.542 -12.131 1.00 96.31 160 ALA A O 1
ATOM 1232 N N . LEU A 1 161 ? -11.218 0.763 -10.354 1.00 95.38 161 LEU A N 1
ATOM 1233 C CA . LEU A 1 161 ? -10.593 1.970 -10.899 1.00 95.38 161 LEU A CA 1
ATOM 1234 C C . LEU A 1 161 ? -9.077 1.801 -11.057 1.00 95.38 161 LEU A C 1
ATOM 1236 O O . LEU A 1 161 ? -8.519 2.239 -12.061 1.00 95.38 161 LEU A O 1
ATOM 1240 N N . HIS A 1 162 ? -8.415 1.108 -10.128 1.00 95.81 162 HIS A N 1
ATOM 1241 C CA . HIS A 1 162 ? -6.998 0.767 -10.266 1.00 95.81 162 HIS A CA 1
ATOM 1242 C C . HIS A 1 162 ? -6.738 -0.153 -11.470 1.00 95.81 162 HIS A C 1
ATOM 1244 O O . HIS A 1 162 ? -5.843 0.089 -12.276 1.00 95.81 162 HIS A O 1
ATOM 1250 N N . PHE A 1 163 ? -7.573 -1.171 -11.689 1.00 95.19 163 PHE A N 1
ATOM 1251 C CA . PHE A 1 163 ? -7.481 -1.981 -12.908 1.00 95.19 163 PHE A CA 1
ATOM 1252 C C . PHE A 1 163 ? -7.785 -1.173 -14.176 1.00 95.19 163 PHE A C 1
ATOM 1254 O O . PHE A 1 163 ? -7.155 -1.408 -15.210 1.00 95.19 163 PHE A O 1
ATOM 1261 N N . MET A 1 164 ? -8.703 -0.205 -14.104 1.00 94.75 164 MET A N 1
ATOM 1262 C CA . MET A 1 164 ? -9.029 0.685 -15.218 1.00 94.75 164 MET A CA 1
ATOM 1263 C C . MET A 1 164 ? -7.822 1.529 -15.641 1.00 94.75 164 MET A C 1
ATOM 1265 O O . MET A 1 164 ? -7.541 1.596 -16.837 1.00 94.75 164 MET A O 1
ATOM 1269 N N . ILE A 1 165 ? -7.074 2.125 -14.701 1.00 94.81 165 ILE A N 1
ATOM 1270 C CA . ILE A 1 165 ? -5.883 2.920 -15.055 1.00 94.81 165 ILE A CA 1
ATOM 1271 C C . ILE A 1 165 ? -4.780 2.064 -15.700 1.00 94.81 165 ILE A C 1
ATOM 1273 O O . ILE A 1 165 ? -4.056 2.564 -16.556 1.00 94.81 165 ILE A O 1
ATOM 1277 N N . LEU A 1 166 ? -4.687 0.774 -15.347 1.00 93.75 166 LEU A N 1
ATOM 1278 C CA . LEU A 1 166 ? -3.686 -0.154 -15.889 1.00 93.75 166 LEU A CA 1
ATOM 1279 C C . LEU A 1 166 ? -4.013 -0.660 -17.300 1.00 93.75 166 LEU A C 1
ATOM 1281 O O . LEU A 1 166 ? -3.104 -0.901 -18.090 1.00 93.75 166 LEU A O 1
ATOM 1285 N N . HIS A 1 167 ? -5.296 -0.850 -17.620 1.00 93.31 167 HIS A N 1
ATOM 1286 C CA . HIS A 1 167 ? -5.715 -1.476 -18.882 1.00 93.31 167 HIS A CA 1
ATOM 1287 C C . HIS A 1 167 ? -6.141 -0.471 -19.954 1.00 93.31 167 HIS A C 1
ATOM 1289 O O . HIS A 1 167 ? -6.145 -0.803 -21.140 1.00 93.31 167 HIS A O 1
ATOM 1295 N N . VAL A 1 168 ? -6.520 0.751 -19.571 1.00 95.50 168 VAL A N 1
ATOM 1296 C CA . VAL A 1 168 ? -6.920 1.784 -20.531 1.00 95.50 168 VAL A CA 1
ATOM 1297 C C . VAL A 1 168 ? -5.669 2.524 -21.025 1.00 95.50 168 VAL A C 1
ATOM 1299 O O . VAL A 1 168 ? -5.059 3.254 -20.244 1.00 95.50 168 VAL A O 1
ATOM 1302 N N . PRO A 1 169 ? -5.311 2.435 -22.323 1.00 92.00 169 PRO A N 1
ATOM 1303 C CA . PRO A 1 169 ? -4.041 2.958 -22.845 1.00 92.00 169 PRO A CA 1
ATOM 1304 C C . PRO A 1 169 ? -3.902 4.483 -22.713 1.00 92.00 169 PRO A C 1
ATOM 1306 O O . PRO A 1 169 ? -2.806 5.023 -22.568 1.00 92.00 169 PRO A O 1
ATOM 1309 N N . PHE A 1 170 ? -5.026 5.205 -22.733 1.00 94.69 170 PHE A N 1
ATOM 1310 C CA . PHE A 1 170 ? -5.030 6.642 -22.468 1.00 94.69 170 PHE A CA 1
ATOM 1311 C C . PHE A 1 170 ? -4.596 6.965 -21.031 1.00 94.69 170 PHE A C 1
ATOM 1313 O O . PHE A 1 170 ? -3.824 7.891 -20.814 1.00 94.69 170 PHE A O 1
ATOM 1320 N N . LEU A 1 171 ? -5.064 6.199 -20.043 1.00 91.62 171 LEU A N 1
ATOM 1321 C CA . LEU A 1 171 ? -4.703 6.424 -18.644 1.00 91.62 171 LEU A CA 1
ATOM 1322 C C . LEU A 1 171 ? -3.275 5.942 -18.377 1.00 91.62 171 LEU A C 1
ATOM 1324 O O . LEU A 1 171 ? -2.501 6.661 -17.751 1.00 91.62 171 LEU A O 1
ATOM 1328 N N . SER A 1 172 ? -2.890 4.787 -18.919 1.00 90.88 172 SER A N 1
ATOM 1329 C CA . SER A 1 172 ? -1.565 4.208 -18.688 1.00 90.88 172 SER A CA 1
ATOM 1330 C C . SER A 1 172 ? -0.421 5.104 -19.194 1.00 90.88 172 SER A C 1
ATOM 1332 O O . SER A 1 172 ? 0.616 5.213 -18.544 1.00 90.88 172 SER A O 1
ATOM 1334 N N . THR A 1 173 ? -0.633 5.833 -20.297 1.00 91.50 173 THR A N 1
ATOM 1335 C CA . THR A 1 173 ? 0.324 6.830 -20.815 1.00 91.50 173 THR A CA 1
ATOM 1336 C C . THR A 1 173 ? 0.401 8.092 -19.951 1.00 91.50 173 THR A C 1
ATOM 1338 O O . THR A 1 173 ? 1.498 8.595 -19.709 1.00 91.50 173 THR A O 1
ATOM 1341 N N . VAL A 1 174 ? -0.728 8.591 -19.438 1.00 93.31 174 VAL A N 1
ATOM 1342 C CA . VAL A 1 174 ? -0.764 9.762 -18.539 1.00 93.31 174 VAL A CA 1
ATOM 1343 C C . VAL A 1 174 ? -0.100 9.455 -17.196 1.00 93.31 174 VAL A C 1
ATOM 1345 O O . VAL A 1 174 ? 0.646 10.280 -16.673 1.00 93.31 174 VAL A O 1
ATOM 1348 N N . PHE A 1 175 ? -0.348 8.265 -16.648 1.00 92.38 175 PHE A N 1
ATOM 1349 C CA . PHE A 1 175 ? 0.192 7.835 -15.358 1.00 92.38 175 PHE A CA 1
ATOM 1350 C C . PHE A 1 175 ? 1.570 7.164 -15.450 1.00 92.38 175 PHE A C 1
ATOM 1352 O O . PHE A 1 175 ? 2.133 6.856 -14.402 1.00 92.38 175 PHE A O 1
ATOM 1359 N N . GLN A 1 176 ? 2.118 6.965 -16.658 1.00 92.81 176 GLN A N 1
ATOM 1360 C CA . GLN A 1 176 ? 3.396 6.273 -16.900 1.00 92.81 176 GLN A CA 1
ATOM 1361 C C . GLN A 1 176 ? 3.441 4.885 -16.232 1.00 92.81 176 GLN A C 1
ATOM 1363 O O . GLN A 1 176 ? 4.355 4.570 -15.474 1.00 92.81 176 GLN A O 1
ATOM 1368 N N . ILE A 1 177 ? 2.416 4.068 -16.487 1.00 94.00 177 ILE A N 1
ATOM 1369 C CA . ILE A 1 177 ? 2.244 2.724 -15.913 1.00 94.00 177 ILE A CA 1
ATOM 1370 C C . ILE A 1 177 ? 1.991 1.681 -17.001 1.00 94.00 177 ILE A C 1
ATOM 1372 O O . ILE A 1 177 ? 1.522 2.004 -18.094 1.00 94.00 177 ILE A O 1
ATOM 1376 N N . THR A 1 178 ? 2.270 0.419 -16.688 1.00 93.44 178 THR A N 1
ATOM 1377 C CA . THR A 1 178 ? 2.059 -0.729 -17.581 1.00 93.44 178 THR A CA 1
ATOM 1378 C C . THR A 1 178 ? 1.211 -1.808 -16.911 1.00 93.44 178 THR A C 1
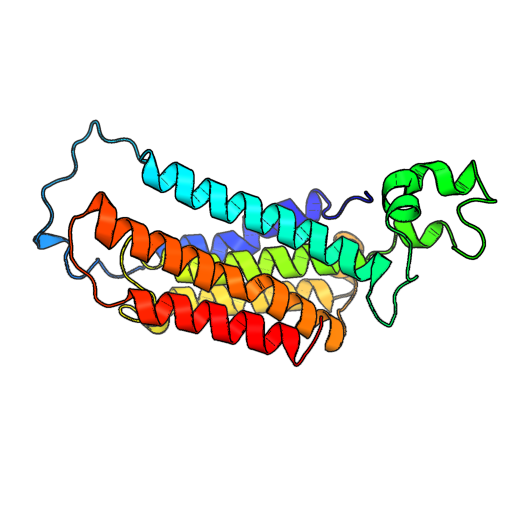ATOM 1380 O O . THR A 1 178 ? 1.160 -1.890 -15.688 1.00 93.44 178 THR A O 1
ATOM 1383 N N . PRO A 1 179 ? 0.481 -2.638 -17.673 1.00 94.44 179 PRO A N 1
ATOM 1384 C CA . PRO A 1 179 ? -0.294 -3.723 -17.086 1.00 94.44 179 PRO A CA 1
ATOM 1385 C C . PRO A 1 179 ? 0.627 -4.773 -16.446 1.00 94.44 179 PRO A C 1
ATOM 1387 O O . PRO A 1 179 ? 1.599 -5.226 -17.045 1.00 94.44 179 PRO A O 1
ATOM 1390 N N . LEU A 1 180 ? 0.288 -5.180 -15.223 1.00 91.44 180 LEU A N 1
ATOM 1391 C CA . LEU A 1 180 ? 1.035 -6.172 -14.447 1.00 91.44 180 LEU A CA 1
ATOM 1392 C C . LEU A 1 180 ? 0.661 -7.603 -14.851 1.00 91.44 180 LEU A C 1
ATOM 1394 O O . LEU A 1 180 ? -0.517 -7.924 -15.025 1.00 91.44 180 LEU A O 1
ATOM 1398 N N . THR A 1 181 ? 1.663 -8.478 -14.923 1.00 92.88 181 THR A N 1
ATOM 1399 C CA . THR A 1 181 ? 1.473 -9.925 -15.078 1.00 92.88 181 THR A CA 1
ATOM 1400 C C . THR A 1 181 ? 0.950 -10.546 -13.779 1.00 92.88 181 THR A C 1
ATOM 1402 O O . THR A 1 181 ? 0.981 -9.934 -12.707 1.00 92.88 181 THR A O 1
ATOM 1405 N N . LEU A 1 182 ? 0.458 -11.787 -13.853 1.00 90.88 182 LEU A N 1
ATOM 1406 C CA . LEU A 1 182 ? -0.022 -12.506 -12.668 1.00 90.88 182 LEU A CA 1
ATOM 1407 C C . LEU A 1 182 ? 1.083 -12.712 -11.622 1.00 90.88 182 LEU A C 1
ATOM 1409 O O . LEU A 1 182 ? 0.805 -12.618 -10.430 1.00 90.88 182 LEU A O 1
ATOM 1413 N N . GLU A 1 183 ? 2.323 -12.946 -12.051 1.00 90.25 183 GLU A N 1
ATOM 1414 C CA . GLU A 1 183 ? 3.470 -13.119 -11.151 1.00 90.25 183 GLU A CA 1
ATOM 1415 C C . GLU A 1 183 ? 3.737 -11.847 -10.344 1.00 90.25 183 GLU A C 1
ATOM 1417 O O . GLU A 1 183 ? 3.821 -11.884 -9.115 1.00 90.25 183 GLU A O 1
ATOM 1422 N N . HIS A 1 184 ? 3.737 -10.697 -11.019 1.00 93.19 184 HIS A N 1
ATOM 1423 C CA . HIS A 1 184 ? 3.861 -9.400 -10.367 1.00 93.19 184 HIS A CA 1
ATOM 1424 C C . HIS A 1 184 ? 2.711 -9.132 -9.382 1.00 93.19 184 HIS A C 1
ATOM 1426 O O . HIS A 1 184 ? 2.946 -8.668 -8.268 1.00 93.19 184 HIS A O 1
ATOM 1432 N N . TRP A 1 185 ? 1.470 -9.485 -9.735 1.00 94.00 185 TRP A N 1
ATOM 1433 C CA . TRP A 1 185 ? 0.323 -9.364 -8.827 1.00 94.00 185 TRP A CA 1
ATOM 1434 C C . TRP A 1 185 ? 0.441 -10.242 -7.579 1.00 94.00 185 TRP A C 1
ATOM 1436 O O . TRP A 1 185 ? 0.076 -9.805 -6.485 1.00 94.00 185 TRP A O 1
ATOM 1446 N N . VAL A 1 186 ? 0.970 -11.460 -7.710 1.00 92.88 186 VAL A N 1
ATOM 1447 C CA . VAL A 1 186 ? 1.238 -12.331 -6.558 1.00 92.88 186 VAL A CA 1
ATOM 1448 C C . VAL A 1 186 ? 2.263 -11.683 -5.626 1.00 92.88 186 VAL A C 1
ATOM 1450 O O . VAL A 1 186 ? 2.049 -11.678 -4.411 1.00 92.88 186 VAL A O 1
ATOM 1453 N N . ALA A 1 187 ? 3.326 -11.081 -6.165 1.00 93.00 187 ALA A N 1
ATOM 1454 C CA . ALA A 1 187 ? 4.302 -10.340 -5.367 1.00 93.00 187 ALA A CA 1
ATOM 1455 C C . ALA A 1 187 ? 3.672 -9.118 -4.670 1.00 93.00 187 ALA A C 1
ATOM 1457 O O . ALA A 1 187 ? 3.853 -8.945 -3.464 1.00 93.00 187 ALA A O 1
ATOM 1458 N N . VAL A 1 188 ? 2.854 -8.328 -5.380 1.00 95.75 188 VAL A N 1
ATOM 1459 C CA . VAL A 1 188 ? 2.108 -7.186 -4.813 1.00 95.75 188 VAL A CA 1
ATOM 1460 C C . VAL A 1 188 ? 1.242 -7.625 -3.631 1.00 95.75 188 VAL A C 1
ATOM 1462 O O . VAL A 1 188 ? 1.293 -7.010 -2.564 1.00 95.75 188 VAL A O 1
ATOM 1465 N N . LEU A 1 189 ? 0.474 -8.708 -3.780 1.00 93.88 189 LEU A N 1
ATOM 1466 C CA . LEU A 1 189 ? -0.381 -9.225 -2.710 1.00 93.88 189 LEU A CA 1
ATOM 1467 C C . LEU A 1 189 ? 0.441 -9.723 -1.516 1.00 93.88 189 LEU A C 1
ATOM 1469 O O . LEU A 1 189 ? 0.128 -9.370 -0.380 1.00 93.88 189 LEU A O 1
ATOM 1473 N N . LYS A 1 190 ? 1.519 -10.484 -1.750 1.00 93.00 190 LYS A N 1
ATOM 1474 C CA . LYS A 1 190 ? 2.412 -10.964 -0.682 1.00 93.00 190 LYS A CA 1
ATOM 1475 C C . LYS A 1 190 ? 3.022 -9.808 0.112 1.00 93.00 190 LYS A C 1
ATOM 1477 O O . LYS A 1 190 ? 3.014 -9.862 1.335 1.00 93.00 190 LYS A O 1
ATOM 1482 N N . ILE A 1 191 ? 3.496 -8.760 -0.565 1.00 94.31 191 ILE A N 1
ATOM 1483 C CA . ILE A 1 191 ? 4.079 -7.571 0.076 1.00 94.31 191 ILE A CA 1
ATOM 1484 C C . ILE A 1 191 ? 3.012 -6.748 0.810 1.00 94.31 191 ILE A C 1
ATOM 1486 O O . ILE A 1 191 ? 3.315 -6.113 1.811 1.00 94.31 191 ILE A O 1
ATOM 1490 N N . SER A 1 192 ? 1.759 -6.746 0.361 1.00 95.81 192 SER A N 1
ATOM 1491 C CA . SER A 1 192 ? 0.729 -5.878 0.950 1.00 95.81 192 SER A CA 1
ATOM 1492 C C . SER A 1 192 ? 0.005 -6.512 2.144 1.00 95.81 192 SER A C 1
ATOM 1494 O O . SER A 1 192 ? -0.307 -5.819 3.110 1.00 95.81 192 SER A O 1
ATOM 1496 N N . LEU A 1 193 ? -0.228 -7.830 2.125 1.00 92.75 193 LEU A N 1
ATOM 1497 C CA . LEU A 1 193 ? -0.987 -8.558 3.157 1.00 92.75 193 LEU A CA 1
ATOM 1498 C C . LEU A 1 193 ? -0.521 -8.353 4.616 1.00 92.75 193 LEU A C 1
ATOM 1500 O O . LEU A 1 193 ? -1.387 -8.276 5.495 1.00 92.75 193 LEU A O 1
ATOM 1504 N N . PRO A 1 194 ? 0.785 -8.233 4.931 1.00 93.75 194 PRO A N 1
ATOM 1505 C CA . PRO A 1 194 ? 1.239 -8.062 6.309 1.00 93.75 194 PRO A CA 1
ATOM 1506 C C . PRO A 1 194 ? 0.765 -6.782 6.973 1.00 93.75 194 PRO A C 1
ATOM 1508 O O . PRO A 1 194 ? 0.818 -6.728 8.196 1.00 93.75 194 PRO A O 1
ATOM 1511 N N . VAL A 1 195 ? 0.273 -5.781 6.234 1.00 94.75 195 VAL A N 1
ATOM 1512 C CA . VAL A 1 195 ? -0.285 -4.574 6.861 1.00 94.75 195 VAL A CA 1
ATOM 1513 C C . VAL A 1 195 ? -1.469 -4.905 7.778 1.00 94.75 195 VAL A C 1
ATOM 1515 O O . VAL A 1 195 ? -1.608 -4.306 8.840 1.00 94.75 195 VAL A O 1
ATOM 1518 N N . ILE A 1 196 ? -2.280 -5.915 7.430 1.00 92.44 196 ILE A N 1
ATOM 1519 C CA . ILE A 1 196 ? -3.381 -6.399 8.278 1.00 92.44 196 ILE A CA 1
ATOM 1520 C C . ILE A 1 196 ? -2.823 -7.015 9.557 1.00 92.44 196 ILE A C 1
ATOM 1522 O O . ILE A 1 196 ? -3.272 -6.698 10.653 1.00 92.44 196 ILE A O 1
ATOM 1526 N N . ILE A 1 197 ? -1.817 -7.881 9.421 1.00 91.75 197 ILE A N 1
ATOM 1527 C CA . ILE A 1 197 ? -1.211 -8.584 10.556 1.00 91.75 197 ILE A CA 1
ATOM 1528 C C . ILE A 1 197 ? -0.495 -7.584 11.477 1.00 91.75 197 ILE A C 1
ATOM 1530 O O . ILE A 1 197 ? -0.586 -7.687 12.701 1.00 91.75 197 ILE A O 1
ATOM 1534 N N . LEU A 1 198 ? 0.181 -6.593 10.891 1.00 92.50 198 LEU A N 1
ATOM 1535 C CA . LEU A 1 198 ? 0.835 -5.498 11.593 1.00 92.50 198 LEU A CA 1
ATOM 1536 C C . LEU A 1 198 ? -0.183 -4.678 12.389 1.00 92.50 198 LEU A C 1
ATOM 1538 O O . LEU A 1 198 ? -0.023 -4.544 13.601 1.00 92.50 198 LEU A O 1
ATOM 1542 N N . ASP A 1 199 ? -1.247 -4.182 11.761 1.00 92.06 199 ASP A N 1
ATOM 1543 C CA . ASP A 1 199 ? -2.251 -3.380 12.463 1.00 92.06 199 ASP A CA 1
ATOM 1544 C C . ASP A 1 199 ? -2.997 -4.187 13.536 1.00 92.06 199 ASP A C 1
ATOM 1546 O O . ASP A 1 199 ? -3.170 -3.718 14.660 1.00 92.06 199 ASP A O 1
ATOM 1550 N N . GLU A 1 200 ? -3.344 -5.444 13.255 1.00 90.75 200 GLU A N 1
ATOM 1551 C CA . GLU A 1 200 ? -3.983 -6.340 14.223 1.00 90.75 200 GLU A CA 1
ATOM 1552 C C . GLU A 1 200 ? -3.062 -6.619 15.427 1.00 90.75 200 GLU A C 1
ATOM 1554 O O . GLU A 1 200 ? -3.518 -6.649 16.574 1.00 90.75 200 GLU A O 1
ATOM 1559 N N . SER A 1 201 ? -1.746 -6.735 15.204 1.00 89.88 201 SER A N 1
ATOM 1560 C CA . SER A 1 201 ? -0.766 -6.839 16.291 1.00 89.88 201 SER A CA 1
ATOM 1561 C C . SER A 1 201 ? -0.699 -5.564 17.141 1.00 89.88 201 SER A C 1
ATOM 1563 O O . SER A 1 201 ? -0.666 -5.650 18.370 1.00 89.88 201 SER A O 1
ATOM 1565 N N . LEU A 1 202 ? -0.771 -4.381 16.521 1.00 90.06 202 LEU A N 1
ATOM 1566 C CA . LEU A 1 202 ? -0.780 -3.097 17.224 1.00 90.06 202 LEU A CA 1
ATOM 1567 C C . LEU A 1 202 ? -2.084 -2.904 18.013 1.00 90.06 202 LEU A C 1
ATOM 1569 O O . LEU A 1 202 ? -2.036 -2.510 19.178 1.00 90.06 202 LEU A O 1
ATOM 1573 N N . LYS A 1 203 ? -3.240 -3.275 17.450 1.00 88.38 203 LYS A N 1
ATOM 1574 C CA . LYS A 1 203 ? -4.531 -3.316 18.161 1.00 88.38 203 LYS A CA 1
ATOM 1575 C C . LYS A 1 203 ? -4.511 -4.280 19.342 1.00 88.38 203 LYS A C 1
ATOM 1577 O O . LYS A 1 203 ? -5.079 -4.005 20.398 1.00 88.38 203 LYS A O 1
ATOM 1582 N N . PHE A 1 204 ? -3.873 -5.439 19.191 1.00 86.31 204 PHE A N 1
ATOM 1583 C CA . PHE A 1 204 ? -3.709 -6.393 20.285 1.00 86.31 204 PHE A CA 1
ATOM 1584 C C . PHE A 1 204 ? -2.846 -5.827 21.424 1.00 86.31 204 PHE A C 1
ATOM 1586 O O . PHE A 1 204 ? -3.226 -5.940 22.589 1.00 86.31 204 PHE A O 1
ATOM 1593 N N . ILE A 1 205 ? -1.727 -5.169 21.101 1.00 86.19 205 ILE A N 1
ATOM 1594 C CA . ILE A 1 205 ? -0.870 -4.509 22.098 1.00 86.19 205 ILE A CA 1
ATOM 1595 C C . ILE A 1 205 ? -1.639 -3.385 22.810 1.00 86.19 205 ILE A C 1
ATOM 1597 O O . ILE A 1 205 ? -1.589 -3.315 24.038 1.00 86.19 205 ILE A O 1
ATOM 1601 N N . ALA A 1 206 ? -2.410 -2.578 22.073 1.00 83.94 206 ALA A N 1
ATOM 1602 C CA . ALA A 1 206 ? -3.232 -1.498 22.626 1.00 83.94 206 ALA A CA 1
ATOM 1603 C C . ALA A 1 206 ? -4.221 -1.999 23.698 1.00 83.94 206 ALA A C 1
ATOM 1605 O O . ALA A 1 206 ? -4.266 -1.501 24.823 1.00 83.94 206 ALA A O 1
ATOM 1606 N N . ARG A 1 207 ? -4.971 -3.061 23.379 1.00 79.88 207 ARG A N 1
ATOM 1607 C CA . ARG A 1 207 ? -5.971 -3.652 24.287 1.00 79.88 207 ARG A CA 1
ATOM 1608 C C . ARG A 1 207 ? -5.358 -4.195 25.582 1.00 79.88 207 ARG A C 1
ATOM 1610 O O . ARG A 1 207 ? -5.931 -4.034 26.657 1.00 79.88 207 ARG A O 1
ATOM 1617 N N . ASN A 1 208 ? -4.187 -4.826 25.493 1.00 79.38 208 ASN A N 1
ATOM 1618 C CA . ASN A 1 208 ? -3.562 -5.454 26.659 1.00 79.38 208 ASN A CA 1
ATOM 1619 C C . ASN A 1 208 ? -2.793 -4.463 27.536 1.00 79.38 208 ASN A C 1
ATOM 1621 O O . ASN A 1 208 ? -2.901 -4.521 28.758 1.00 79.38 208 ASN A O 1
ATOM 1625 N N . TYR A 1 209 ? -1.995 -3.580 26.929 1.00 73.19 209 TYR A N 1
ATOM 1626 C CA . TYR A 1 209 ? -1.079 -2.705 27.667 1.00 73.19 209 TYR A CA 1
ATOM 1627 C C . TYR A 1 209 ? -1.689 -1.348 28.009 1.00 73.19 209 TYR A C 1
ATOM 1629 O O . TYR A 1 209 ? -1.342 -0.780 29.042 1.00 73.19 209 TYR A O 1
ATOM 1637 N N . THR A 1 210 ? -2.576 -0.819 27.166 1.00 68.19 210 THR A N 1
ATOM 1638 C CA . THR A 1 210 ? -3.156 0.520 27.347 1.00 68.19 210 THR A CA 1
ATOM 1639 C C . THR A 1 210 ? -4.499 0.457 28.074 1.00 68.19 210 THR A C 1
ATOM 1641 O O . THR A 1 210 ? -4.750 1.275 28.953 1.00 68.19 210 THR A O 1
ATOM 1644 N N . GLU A 1 211 ? -5.334 -0.543 27.771 1.00 65.69 211 GLU A N 1
ATOM 1645 C CA . GLU A 1 211 ? -6.665 -0.711 28.384 1.00 65.69 211 GLU A CA 1
ATOM 1646 C C . GLU A 1 211 ? -6.689 -1.732 29.543 1.00 65.69 211 GLU A C 1
ATOM 1648 O O . GLU A 1 211 ? -7.711 -1.885 30.212 1.00 65.69 211 GLU A O 1
ATOM 1653 N N . GLY A 1 212 ? -5.581 -2.444 29.807 1.00 61.78 212 GLY A N 1
ATOM 1654 C CA . GLY A 1 212 ? -5.469 -3.416 30.909 1.00 61.78 212 GLY A CA 1
ATOM 1655 C C . GLY A 1 212 ? -6.398 -4.633 30.783 1.00 61.78 212 GLY A C 1
ATOM 1656 O O . GLY A 1 212 ? -6.635 -5.347 31.761 1.00 61.78 212 GLY A O 1
ATOM 1657 N N . ARG A 1 213 ? -6.955 -4.874 29.591 1.00 62.00 213 ARG A N 1
ATOM 1658 C CA . ARG A 1 213 ? -7.931 -5.934 29.329 1.00 62.00 213 ARG A CA 1
ATOM 1659 C C . ARG A 1 213 ? -7.169 -7.182 28.887 1.00 62.00 213 ARG A C 1
ATOM 1661 O O . ARG A 1 213 ? -6.564 -7.192 27.825 1.00 62.00 213 ARG A O 1
ATOM 1668 N N . ASN A 1 214 ? -7.172 -8.230 29.712 1.00 57.12 214 ASN A N 1
ATOM 1669 C CA . ASN A 1 214 ? -6.393 -9.449 29.472 1.00 57.12 214 ASN A CA 1
ATOM 1670 C C . ASN A 1 214 ? -7.013 -10.264 28.314 1.00 57.12 214 ASN A C 1
ATOM 1672 O O . ASN A 1 214 ? -7.877 -11.114 28.531 1.00 57.12 214 ASN A O 1
ATOM 1676 N N . SER A 1 215 ? -6.639 -9.950 27.070 1.00 60.91 215 SER A N 1
ATOM 1677 C CA . SER A 1 215 ? -7.188 -10.580 25.866 1.00 60.91 215 SER A CA 1
ATOM 1678 C C . SER A 1 215 ? -6.379 -11.818 25.470 1.00 60.91 215 SER A C 1
ATOM 1680 O O . SER A 1 215 ? -5.165 -11.755 25.277 1.00 60.91 215 SER 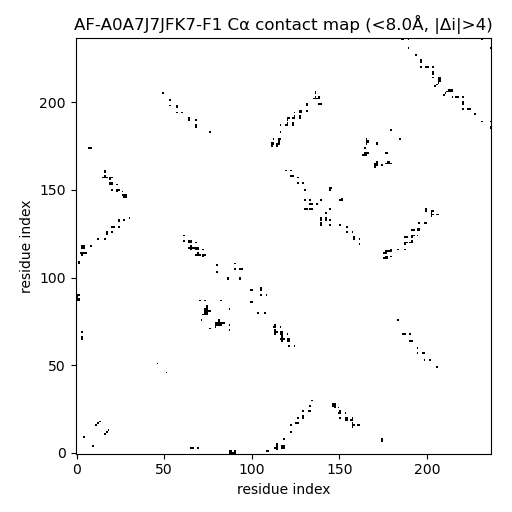A O 1
ATOM 1682 N N . SER A 1 216 ? -7.050 -12.960 25.284 1.00 61.50 216 SER A N 1
ATOM 1683 C CA . SER A 1 216 ? -6.439 -14.256 24.930 1.00 61.50 216 SER A CA 1
ATOM 1684 C C . SER A 1 216 ? -5.954 -14.368 23.469 1.00 61.50 216 SER A C 1
ATOM 1686 O O . SER A 1 216 ? -5.620 -15.456 23.003 1.00 61.50 216 SER A O 1
ATOM 1688 N N . GLY A 1 217 ? -5.880 -13.255 22.731 1.00 65.19 217 GLY A N 1
ATOM 1689 C CA . GLY A 1 217 ? -5.574 -13.217 21.293 1.00 65.19 217 GLY A CA 1
ATOM 1690 C C . GLY A 1 217 ? -4.097 -13.345 20.891 1.00 65.19 217 GLY A C 1
ATOM 1691 O O . GLY A 1 217 ? -3.804 -13.413 19.699 1.00 65.19 217 GLY A O 1
ATOM 1692 N N . GLY A 1 218 ? -3.152 -13.401 21.836 1.00 74.19 218 GLY A N 1
ATOM 1693 C CA . GLY A 1 218 ? -1.715 -13.334 21.516 1.00 74.19 218 GLY A CA 1
ATOM 1694 C C . GLY A 1 218 ? -1.226 -14.507 20.667 1.00 74.19 218 GLY A C 1
ATOM 1695 O O . GLY A 1 218 ? -0.452 -14.323 19.730 1.00 74.19 218 GLY A O 1
ATOM 1696 N N . ALA A 1 219 ? -1.753 -15.705 20.930 1.00 76.38 219 ALA A N 1
ATOM 1697 C CA . ALA A 1 219 ? -1.457 -16.893 20.135 1.00 76.38 219 ALA A CA 1
ATOM 1698 C C . ALA A 1 219 ? -1.946 -16.760 18.681 1.00 76.38 219 ALA A C 1
ATOM 1700 O O . ALA A 1 219 ? -1.272 -17.236 17.771 1.00 76.38 219 ALA A O 1
ATOM 1701 N N . ALA A 1 220 ? -3.073 -16.076 18.447 1.00 79.50 220 ALA A N 1
ATOM 1702 C CA . ALA A 1 220 ? -3.598 -15.851 17.102 1.00 79.50 220 ALA A CA 1
ATOM 1703 C C . ALA A 1 220 ? -2.703 -14.892 16.302 1.00 79.50 220 ALA A C 1
ATOM 1705 O O . ALA A 1 220 ? -2.403 -15.168 15.145 1.00 79.50 220 ALA A O 1
ATOM 1706 N N . VAL A 1 221 ? -2.208 -13.815 16.925 1.00 82.81 221 VAL A N 1
ATOM 1707 C CA . VAL A 1 221 ? -1.271 -12.874 16.279 1.00 82.81 221 VAL A CA 1
ATOM 1708 C C . VAL A 1 221 ? 0.035 -13.567 15.895 1.00 82.81 221 VAL A C 1
ATOM 1710 O O . VAL A 1 221 ? 0.498 -13.429 14.763 1.00 82.81 221 VAL A O 1
ATOM 1713 N N . VAL A 1 222 ? 0.604 -14.364 16.803 1.00 83.56 222 VAL A N 1
ATOM 1714 C CA . VAL A 1 222 ? 1.826 -15.135 16.524 1.00 83.56 222 VAL A CA 1
ATOM 1715 C C . VAL A 1 222 ? 1.586 -16.166 15.418 1.00 83.56 222 VAL A C 1
ATOM 1717 O O . VAL A 1 222 ? 2.419 -16.302 14.525 1.00 83.56 222 VAL A O 1
ATOM 1720 N N . ALA A 1 223 ? 0.440 -16.851 15.428 1.00 84.62 223 ALA A N 1
ATOM 1721 C CA . ALA A 1 223 ? 0.079 -17.797 14.378 1.00 84.62 223 ALA A CA 1
ATOM 1722 C C . ALA A 1 223 ? -0.066 -17.116 13.006 1.00 84.62 223 ALA A C 1
ATOM 1724 O O . ALA A 1 223 ? 0.429 -17.655 12.021 1.00 84.62 223 ALA A O 1
ATOM 1725 N N . MET A 1 224 ? -0.672 -15.924 12.929 1.00 86.38 224 MET A N 1
ATOM 1726 C CA . MET A 1 224 ? -0.791 -15.168 11.674 1.00 86.38 224 MET A CA 1
ATOM 1727 C C . MET A 1 224 ? 0.581 -14.805 11.092 1.00 86.38 224 MET A C 1
ATOM 1729 O O . MET A 1 224 ? 0.823 -15.041 9.908 1.00 86.38 224 MET A O 1
ATOM 1733 N N . TRP A 1 225 ? 1.509 -14.317 11.923 1.00 89.12 225 TRP A N 1
ATOM 1734 C CA . TRP A 1 225 ? 2.889 -14.057 11.497 1.00 89.12 225 TRP A CA 1
ATOM 1735 C C . TRP A 1 225 ? 3.622 -15.334 11.075 1.00 89.12 225 TRP A C 1
ATOM 1737 O O . TRP A 1 225 ? 4.299 -15.337 10.050 1.00 89.12 225 TRP A O 1
ATOM 1747 N N . ALA A 1 226 ? 3.465 -16.430 11.821 1.00 86.38 226 ALA A N 1
ATOM 1748 C CA . ALA A 1 226 ? 4.091 -17.709 11.494 1.00 86.38 226 ALA A CA 1
ATOM 1749 C C . ALA A 1 226 ? 3.579 -18.281 10.164 1.00 86.38 226 ALA A C 1
ATOM 1751 O O . ALA A 1 226 ? 4.373 -18.774 9.365 1.00 86.38 226 ALA A O 1
ATOM 1752 N N . VAL A 1 227 ? 2.274 -18.176 9.894 1.00 88.25 227 VAL A N 1
ATOM 1753 C CA . VAL A 1 227 ? 1.675 -18.581 8.615 1.00 88.25 227 VAL A CA 1
ATOM 1754 C C . VAL A 1 227 ? 2.196 -17.708 7.479 1.00 88.25 227 VAL A C 1
ATOM 1756 O O . VAL A 1 227 ? 2.594 -18.245 6.450 1.00 88.25 227 VAL A O 1
ATOM 1759 N N . TYR A 1 228 ? 2.255 -16.387 7.660 1.00 88.06 228 TYR A N 1
ATOM 1760 C CA . TYR A 1 228 ? 2.786 -15.481 6.641 1.00 88.06 228 TYR A CA 1
ATOM 1761 C C . TYR A 1 228 ? 4.259 -15.770 6.311 1.00 88.06 228 TYR A C 1
ATOM 1763 O O . TYR A 1 228 ? 4.618 -15.931 5.145 1.00 88.06 228 TYR A O 1
ATOM 1771 N N . ILE A 1 229 ? 5.107 -15.907 7.333 1.00 87.19 229 ILE A N 1
ATOM 1772 C CA . ILE A 1 229 ? 6.530 -16.226 7.157 1.00 87.19 229 ILE A CA 1
ATOM 1773 C C . ILE A 1 229 ? 6.698 -17.617 6.536 1.00 87.19 229 ILE A C 1
ATOM 1775 O O . ILE A 1 229 ? 7.525 -17.796 5.645 1.00 87.19 229 ILE A O 1
ATOM 1779 N N . GLY A 1 230 ? 5.885 -18.591 6.954 1.00 81.88 230 GLY A N 1
ATOM 1780 C CA . GLY A 1 230 ? 5.850 -19.919 6.349 1.00 81.88 230 GLY A CA 1
ATOM 1781 C C . GLY A 1 230 ? 5.493 -19.861 4.864 1.00 81.88 230 GLY A C 1
ATOM 1782 O O . GLY A 1 230 ? 6.182 -20.466 4.049 1.00 81.88 230 GLY A O 1
ATOM 1783 N N . LEU A 1 231 ? 4.472 -19.086 4.489 1.00 85.00 231 LEU A N 1
ATOM 1784 C CA . LEU A 1 231 ? 4.079 -18.899 3.090 1.00 85.00 231 LEU A CA 1
ATOM 1785 C C . LEU A 1 231 ? 5.199 -18.275 2.253 1.00 85.00 231 LEU A C 1
ATOM 1787 O O . LEU A 1 231 ? 5.450 -18.758 1.152 1.00 85.00 231 LEU A O 1
ATOM 1791 N N . LEU A 1 232 ? 5.904 -17.268 2.775 1.00 85.44 232 LEU A N 1
ATOM 1792 C CA . LEU A 1 232 ? 7.066 -16.690 2.093 1.00 85.44 232 LEU A CA 1
ATOM 1793 C C . LEU A 1 232 ? 8.237 -17.671 1.966 1.00 85.44 232 LEU A C 1
ATOM 1795 O O . LEU A 1 232 ? 8.950 -17.640 0.968 1.00 85.44 232 LEU A O 1
ATOM 1799 N N . TYR A 1 233 ? 8.440 -18.539 2.960 1.00 81.69 233 TYR A N 1
ATOM 1800 C CA . TYR A 1 233 ? 9.508 -19.538 2.933 1.00 81.69 233 TYR A CA 1
ATOM 1801 C C . TYR A 1 233 ? 9.256 -20.628 1.883 1.00 81.69 233 TYR A C 1
ATOM 1803 O O . TYR A 1 233 ? 10.175 -21.011 1.163 1.00 81.69 233 TYR A O 1
ATOM 1811 N N . TYR A 1 234 ? 8.016 -21.119 1.775 1.00 78.38 234 TYR A N 1
ATOM 1812 C CA . TYR A 1 234 ? 7.652 -22.138 0.784 1.00 78.38 234 TYR A CA 1
ATOM 1813 C C . TYR A 1 234 ? 7.475 -21.567 -0.628 1.00 78.38 234 TYR A C 1
ATOM 1815 O O . TYR A 1 234 ? 7.738 -22.269 -1.603 1.00 78.38 234 TYR A O 1
ATOM 1823 N N . PHE A 1 235 ? 7.042 -20.310 -0.7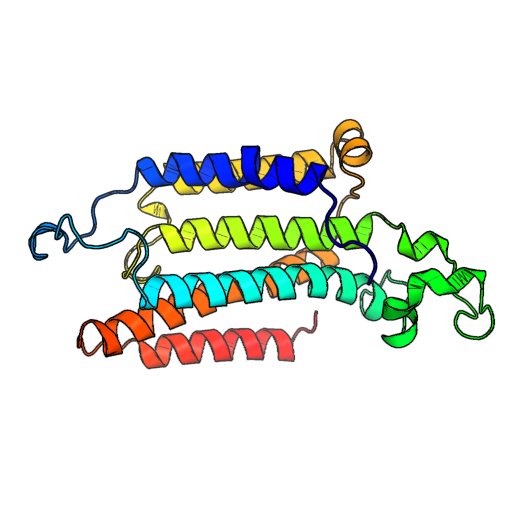46 1.00 79.00 235 PHE A N 1
ATOM 1824 C CA . PHE A 1 235 ? 6.809 -19.637 -2.020 1.00 79.00 235 PHE A CA 1
ATOM 1825 C C . PHE A 1 235 ? 7.483 -18.258 -2.015 1.00 79.00 235 PHE A C 1
ATOM 1827 O O . PHE A 1 235 ? 6.830 -17.277 -1.625 1.00 79.00 235 PHE A O 1
ATOM 1834 N N . PRO A 1 236 ? 8.749 -18.152 -2.469 1.00 78.25 236 PRO A N 1
ATOM 1835 C CA . PRO A 1 236 ? 9.442 -16.870 -2.546 1.00 78.25 236 PRO A CA 1
ATOM 1836 C C . PRO A 1 236 ? 8.694 -15.878 -3.450 1.00 78.25 236 PRO A C 1
ATOM 1838 O O . PRO A 1 236 ? 7.790 -16.261 -4.202 1.00 78.25 236 PRO A O 1
ATOM 1841 N N . LEU A 1 237 ? 9.009 -14.593 -3.270 1.00 72.50 237 LEU A N 1
ATOM 1842 C CA . LEU A 1 237 ? 8.448 -13.485 -4.047 1.00 72.50 237 LEU A CA 1
ATOM 1843 C C . LEU A 1 237 ? 8.738 -13.651 -5.533 1.00 72.50 237 LEU A C 1
ATOM 1845 O O . LEU A 1 237 ? 9.930 -13.846 -5.858 1.00 72.50 237 LEU A O 1
#